Protein 6M8V (pdb70)

Radius of gyration: 15.4 Å; Cα contacts (8 Å, |Δi|>4): 339; chains: 1; bounding box: 37×36×36 Å

Nearest PDB structures (foldseek):
  6m8v-assembly1_A  TM=1.005E+00  e=2.599E-38  Methanocaldococcus jannaschii DSM 2661
  6qlg-assembly1_A  TM=9.852E-01  e=4.410E-21  Aspergillus niger
  6m8t-assembly1_A  TM=9.692E-01  e=2.746E-21  Archaeoglobus fulgidus DSM 4304
  1sbz-assembly1_D  TM=9.831E-01  e=1.623E-20  Escherichia coli O157:H7
  1sbz-assembly1_A  TM=9.853E-01  e=3.504E-20  Escherichia coli O157:H7

Solvent-accessible surface area: 9200 Å² total; per-residue (Å²): 110,48,0,0,0,0,1,3,23,11,49,13,2,52,22,0,60,32,1,0,68,21,0,93,141,124,15,79,2,2,0,0,1,13,102,61,0,31,147,40,1,94,137,75,35,118,51,54,33,116,83,2,87,132,40,16,78,62,37,39,59,19,111,52,86,200,7,66,3,14,41,12,98,58,156,12,73,2,0,0,0,2,0,0,12,32,146,5,0,41,12,7,5,102,36,157,37,61,22,0,1,2,68,0,0,45,0,0,33,114,67,205,31,78,2,0,0,2,0,80,63,162,117,60,73,89,120,26,97,98,10,14,108,85,1,55,111,94,55,7,49,40,34,28,18,128,39,28,127,103,14,153,30,169,82,104,75,47,41,8,30,12,8,2,0,90,2,0,39,54,5,62,19,133,23,112,48,19,147,97,194,68,146

Structure (mmCIF, N/CA/C/O backbone):
data_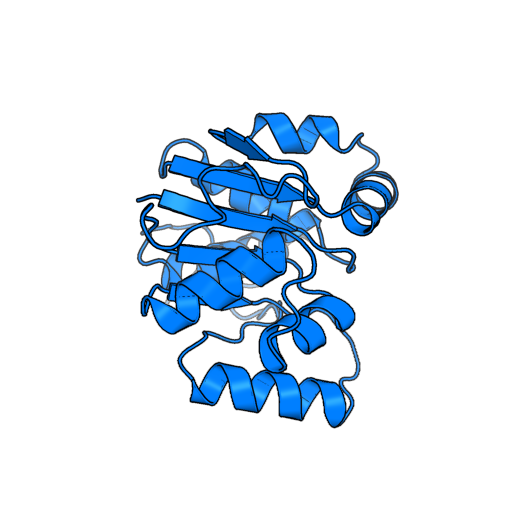6M8V
#
_entry.id   6M8V
#
_cell.length_a   133.440
_cell.length_b   133.440
_cell.length_c   133.440
_cell.angle_alph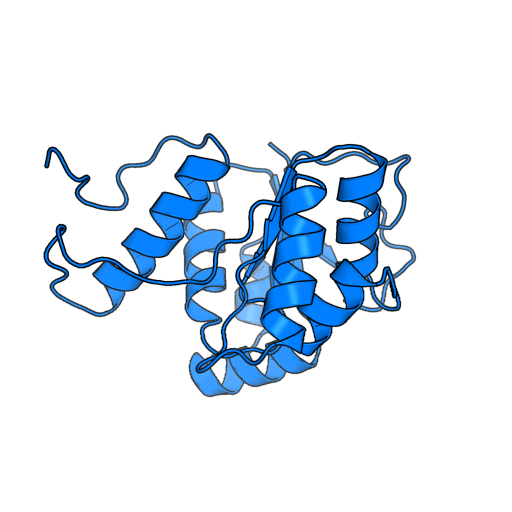a   90.00
_cell.angle_beta   90.00
_cell.angle_gamma   90.00
#
_symmetry.space_group_name_H-M   'F 2 3'
#
loop_
_entity.id
_entity.type
_entity.pdbx_description
1 polymer 'Flavin prenyltransferase UbiX'
2 non-polymer 'FLAVIN MONONUCLEOTIDE'
3 non-polymer 'PHOSPHATE ION'
4 non-polymer GLYCEROL
5 water water
#
loop_
_atom_site.group_PDB
_atom_site.id
_atom_site.type_symbol
_atom_site.label_atom_id
_atom_site.label_alt_id
_atom_site.label_comp_id
_atom_site.label_asym_id
_atom_site.label_entity_id
_atom_site.label_seq_id
_atom_site.pdbx_PDB_ins_code
_atom_site.Cartn_x
_atom_site.Cartn_y
_atom_site.Cartn_z
_atom_site.occupancy
_atom_site.B_iso_or_equiv
_atom_site.auth_seq_id
_atom_site.auth_comp_id
_atom_site.auth_asym_id
_atom_site.auth_atom_id
_atom_site.pdbx_PDB_model_num
ATOM 1 N N . MET A 1 1 ? 25.633 29.847 145.563 1.00 44.96 1 MET A N 1
ATOM 2 C CA . MET A 1 1 ? 24.666 29.017 144.846 1.00 46.38 1 MET A CA 1
ATOM 3 C C . MET A 1 1 ? 24.860 29.153 143.339 1.00 41.20 1 MET A C 1
ATOM 4 O O . MET A 1 1 ? 24.809 30.257 142.795 1.00 43.38 1 MET A O 1
ATOM 9 N N . LYS A 1 2 ? 25.097 28.030 142.669 1.00 36.25 2 LYS A N 1
ATOM 10 C CA . LYS A 1 2 ? 25.328 28.008 141.229 1.00 37.84 2 LYS A CA 1
ATOM 11 C C . LYS A 1 2 ? 24.054 27.551 140.522 1.00 36.33 2 LYS A C 1
ATOM 12 O O . LYS A 1 2 ? 23.623 26.404 140.686 1.00 33.33 2 LYS A O 1
ATOM 18 N N . ILE A 1 3 ? 23.462 28.446 139.735 1.00 31.84 3 ILE A N 1
ATOM 19 C CA . ILE A 1 3 ? 22.182 28.213 139.083 1.00 30.71 3 ILE A CA 1
ATOM 20 C C . ILE A 1 3 ? 22.379 28.302 137.577 1.00 30.19 3 ILE A C 1
ATOM 21 O O . ILE A 1 3 ? 22.941 29.283 137.078 1.00 30.76 3 ILE A O 1
ATOM 26 N N . ILE A 1 4 ? 21.917 27.283 136.859 1.00 29.22 4 ILE A N 1
ATOM 27 C CA . ILE A 1 4 ? 21.936 27.282 135.401 1.00 28.70 4 ILE A CA 1
ATOM 28 C C . ILE A 1 4 ? 20.584 27.789 134.913 1.00 28.11 4 ILE A C 1
ATOM 29 O O . ILE A 1 4 ? 19.546 27.175 135.184 1.00 29.98 4 ILE A O 1
ATOM 34 N N . VAL A 1 5 ? 20.588 28.913 134.205 1.00 28.38 5 VAL A N 1
ATOM 35 C CA . VAL A 1 5 ? 19.377 29.473 133.618 1.00 31.24 5 VAL A CA 1
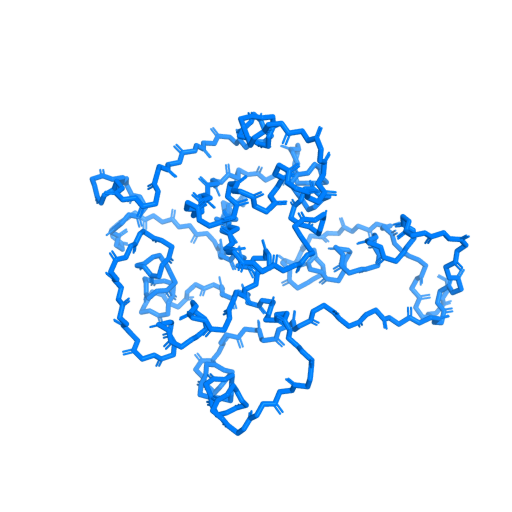ATOM 36 C C . VAL A 1 5 ? 19.380 29.140 132.133 1.00 34.13 5 VAL A C 1
ATOM 37 O O . VAL A 1 5 ? 20.323 29.489 131.413 1.00 27.89 5 VAL A O 1
ATOM 41 N N . CYS A 1 6 ? 18.331 28.455 131.676 1.00 29.35 6 CYS A N 1
ATOM 42 C CA . CYS A 1 6 ? 18.213 28.009 130.293 1.00 26.06 6 CYS A CA 1
ATOM 43 C C . CYS A 1 6 ? 16.977 28.647 129.678 1.00 25.79 6 CYS A C 1
ATOM 44 O O . CYS A 1 6 ? 15.860 28.422 130.156 1.00 25.50 6 CYS A O 1
ATOM 47 N N . ILE A 1 7 ? 17.174 29.421 128.614 1.00 26.14 7 ILE A N 1
ATOM 48 C CA . ILE A 1 7 ? 16.090 30.095 127.906 1.00 33.42 7 ILE A CA 1
ATOM 49 C C . ILE A 1 7 ? 15.835 29.348 126.606 1.00 25.54 7 ILE A C 1
ATOM 50 O O . ILE A 1 7 ? 16.732 29.234 125.764 1.00 27.09 7 ILE A O 1
ATOM 55 N N . THR A 1 8 ? 14.614 28.858 126.426 1.00 24.91 8 THR A N 1
ATOM 56 C CA . THR A 1 8 ? 14.239 28.167 125.199 1.00 30.49 8 THR A CA 1
ATOM 57 C C . THR A 1 8 ? 13.177 28.966 124.456 1.00 24.64 8 THR A C 1
ATOM 58 O O . THR A 1 8 ? 12.589 29.914 124.983 1.00 24.94 8 THR A O 1
ATOM 62 N N . GLY A 1 9 ? 12.942 28.567 123.210 1.00 24.52 9 GLY A N 1
ATOM 63 C CA . GLY A 1 9 ? 12.086 29.324 122.318 1.00 26.22 9 GLY A CA 1
ATOM 64 C C . GLY A 1 9 ? 10.602 29.217 122.598 1.00 25.71 9 GLY A C 1
ATOM 65 O O . GLY A 1 9 ? 9.870 28.562 121.859 1.00 28.38 9 GLY A O 1
ATOM 66 N N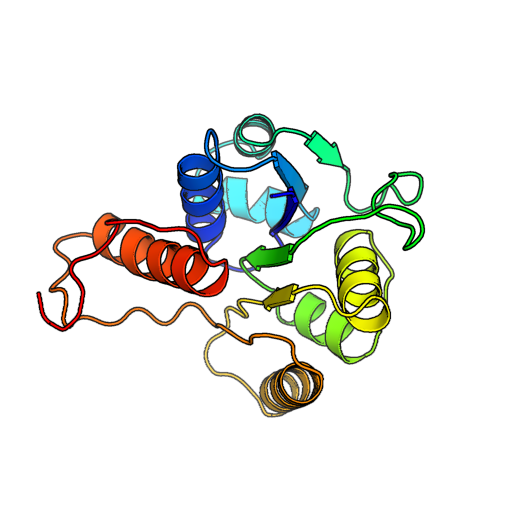 . ALA A 1 10 ? 10.137 29.863 123.658 1.00 25.39 10 ALA A N 1
ATOM 67 C CA . ALA A 1 10 ? 8.712 29.964 123.914 1.00 24.69 10 ALA A CA 1
ATOM 68 C C . ALA A 1 10 ? 8.417 31.382 124.368 1.00 25.09 10 ALA A C 1
ATOM 69 O O . ALA A 1 10 ? 9.306 32.104 124.823 1.00 28.33 10 ALA A O 1
ATOM 71 N N . SER A 1 11 ? 7.160 31.787 124.216 1.00 25.24 11 SER A N 1
ATOM 72 C CA . SER A 1 11 ? 6.771 33.134 124.604 1.00 26.00 11 SER A CA 1
ATOM 73 C C . SER A 1 11 ? 6.973 33.335 126.101 1.00 31.61 11 SER A C 1
ATOM 74 O O . SER A 1 11 ? 6.864 32.400 126.899 1.00 28.29 11 SER A O 1
ATOM 77 N N . GLY A 1 12 ? 7.277 34.567 126.481 1.00 32.64 12 GLY A N 1
ATOM 78 C CA . GLY A 1 12 ? 7.489 34.902 127.867 1.00 27.66 12 GLY A CA 1
ATOM 79 C C . GLY A 1 12 ? 8.929 34.928 128.315 1.00 27.32 12 GLY A C 1
ATOM 80 O O . GLY A 1 12 ? 9.196 34.668 129.493 1.00 27.29 12 GLY A O 1
ATOM 81 N N . VAL A 1 13 ? 9.869 35.231 127.418 1.00 27.60 13 VAL A N 1
ATOM 82 C CA . VAL A 1 13 ? 11.265 35.364 127.813 1.00 35.50 13 VAL A CA 1
ATOM 83 C C . VAL A 1 13 ? 11.490 36.514 128.783 1.00 34.79 13 VAL A C 1
ATOM 84 O O . VAL A 1 13 ? 12.563 36.595 129.392 1.00 29.19 13 VAL A O 1
ATOM 88 N N . ILE A 1 14 ? 10.505 37.403 128.947 1.00 33.65 14 ILE A N 1
ATOM 89 C CA . ILE A 1 14 ? 10.612 38.459 129.952 1.00 36.65 14 ILE A CA 1
ATOM 90 C C . ILE A 1 14 ? 10.785 37.867 131.344 1.00 37.24 14 ILE A C 1
ATOM 91 O O . ILE A 1 14 ? 11.452 38.460 132.200 1.00 32.37 14 ILE A O 1
ATOM 96 N N . TYR A 1 15 ? 10.199 36.691 131.596 1.00 40.58 15 TYR A N 1
ATOM 97 C CA . TYR A 1 15 ? 10.417 36.024 132.873 1.00 28.98 15 TYR A CA 1
ATOM 98 C C . TYR A 1 15 ? 11.890 35.704 133.075 1.00 29.06 15 TYR A C 1
ATOM 99 O O . TYR A 1 15 ? 12.427 35.885 134.173 1.00 36.16 15 TYR A O 1
ATOM 108 N N . ALA A 1 16 ? 12.560 35.221 132.027 1.00 28.63 16 ALA A N 1
ATOM 109 C CA . ALA A 1 16 ? 13.977 34.892 132.147 1.00 29.97 16 ALA A CA 1
ATOM 110 C C . ALA A 1 16 ? 14.818 36.144 132.365 1.00 33.73 16 ALA A C 1
ATOM 111 O O . ALA A 1 16 ? 15.780 36.126 133.143 1.00 34.01 16 ALA A O 1
ATOM 113 N N . LYS A 1 17 ? 14.472 37.238 131.685 1.00 33.17 17 LYS A N 1
ATOM 114 C CA . LYS A 1 17 ? 15.210 38.484 131.863 1.00 37.14 17 LYS A CA 1
ATOM 115 C C . LYS A 1 17 ? 15.098 38.978 133.301 1.00 35.46 17 LYS A C 1
ATOM 116 O O . LYS A 1 17 ? 16.106 39.307 133.936 1.00 33.13 17 LYS A O 1
ATOM 122 N N . ARG A 1 18 ? 13.875 39.009 133.839 1.00 33.90 18 ARG A N 1
ATOM 123 C CA . ARG A 1 18 ? 13.678 39.471 135.209 1.00 32.90 18 ARG A CA 1
ATOM 124 C C . ARG A 1 18 ? 14.367 38.556 136.217 1.00 36.86 18 ARG A C 1
ATOM 125 O O . ARG A 1 18 ? 14.967 39.035 137.186 1.00 41.11 18 ARG A O 1
ATOM 133 N N . LEU A 1 19 ? 14.283 37.237 136.015 1.00 34.19 19 LEU A N 1
ATOM 134 C CA . LEU A 1 19 ? 14.962 36.315 136.923 1.00 33.32 19 LEU A CA 1
ATOM 135 C C . LEU A 1 19 ? 16.470 36.545 136.920 1.00 35.47 19 LEU A C 1
ATOM 136 O O . LEU A 1 19 ? 17.116 36.493 137.974 1.00 34.85 19 LEU A O 1
ATOM 141 N N . LEU A 1 20 ? 17.047 36.801 135.744 1.00 32.07 20 LEU A N 1
ATOM 142 C CA . LEU A 1 20 ? 18.492 36.988 135.650 1.00 32.75 20 LEU A CA 1
ATOM 143 C C . LEU A 1 20 ? 18.949 38.234 136.397 1.00 43.69 20 LEU A C 1
ATOM 144 O O . LEU A 1 20 ? 20.040 38.246 136.979 1.00 34.86 20 LEU A O 1
ATOM 149 N N . GLU A 1 21 ? 18.141 39.298 136.388 1.00 34.64 21 GLU A N 1
ATOM 150 C CA . GLU A 1 21 ? 18.590 40.515 137.055 1.00 39.51 21 GLU A CA 1
ATOM 151 C C . GLU A 1 21 ? 18.373 40.464 138.563 1.00 38.67 21 GLU A C 1
ATOM 152 O O . GLU A 1 21 ? 19.204 40.986 139.314 1.00 39.16 21 GLU A O 1
ATOM 158 N N . VAL A 1 22 ? 17.300 39.825 139.040 1.00 40.54 22 VAL A N 1
ATOM 159 C CA . VAL A 1 22 ? 17.167 39.647 140.483 1.00 42.36 22 VAL A CA 1
ATOM 160 C C . VAL A 1 22 ? 18.165 38.637 141.039 1.00 46.76 22 VAL A C 1
ATOM 161 O O . VAL A 1 22 ? 18.380 38.603 142.253 1.00 54.12 22 VAL A O 1
ATOM 165 N N . LEU A 1 23 ? 18.787 37.821 140.187 1.00 45.12 23 LEU A N 1
ATOM 166 C CA . LEU A 1 23 ? 19.805 36.865 140.607 1.00 43.65 23 LEU A CA 1
ATOM 167 C C . LEU A 1 23 ? 21.220 37.409 140.492 1.00 45.21 23 LEU A C 1
ATOM 168 O O . LEU A 1 23 ? 22.157 36.736 140.952 1.00 47.40 23 LEU A O 1
ATOM 173 N N . LYS A 1 24 ? 21.375 38.608 139.907 1.00 53.47 24 LYS A N 1
ATOM 174 C CA . LYS A 1 24 ? 22.685 39.107 139.485 1.00 58.88 24 LYS A CA 1
ATOM 175 C C . LYS A 1 24 ? 23.706 39.047 140.613 1.00 61.07 24 LYS A C 1
ATOM 176 O O . LYS A 1 24 ? 24.806 38.515 140.445 1.00 70.30 24 LYS A O 1
ATOM 182 N N . ASP A 1 25 ? 23.374 39.616 141.763 1.00 50.37 25 ASP A N 1
ATOM 183 C CA . ASP A 1 25 ? 24.334 39.736 142.850 1.00 61.63 25 ASP A CA 1
ATOM 184 C C . ASP A 1 25 ? 24.013 38.790 143.998 1.00 62.52 25 ASP A C 1
ATOM 185 O O . ASP A 1 25 ? 24.493 38.995 145.117 1.00 69.41 25 ASP A O 1
ATOM 190 N N . ARG A 1 26 ? 23.222 37.746 143.742 1.00 56.33 26 ARG A N 1
ATOM 191 C CA . ARG A 1 26 ? 22.854 36.796 144.782 1.00 54.86 26 ARG A CA 1
ATOM 192 C C . ARG A 1 26 ? 23.215 35.353 144.462 1.00 55.07 26 ARG A C 1
ATOM 193 O O . ARG A 1 26 ? 23.013 34.481 145.316 1.00 59.15 26 ARG A O 1
ATOM 201 N N . ALA A 1 27 ? 23.740 35.069 143.272 1.00 47.46 27 ALA A N 1
ATOM 202 C CA . ALA A 1 27 ? 24.084 33.701 142.914 1.00 44.93 27 ALA A CA 1
ATOM 203 C C . ALA A 1 27 ? 25.011 33.713 141.710 1.00 44.67 27 ALA A C 1
ATOM 204 O O . ALA A 1 27 ? 24.989 34.647 140.903 1.00 45.20 27 ALA A O 1
ATOM 206 N N . GLU A 1 28 ? 25.828 32.665 141.604 1.00 43.63 28 GLU A N 1
ATOM 207 C CA . GLU A 1 28 ? 26.631 32.432 140.409 1.00 45.95 28 GLU A CA 1
ATOM 208 C C . GLU A 1 28 ? 25.716 31.851 139.340 1.00 41.55 28 GLU A C 1
ATOM 209 O O . GLU A 1 28 ? 25.203 30.737 139.487 1.00 40.68 28 GLU A O 1
ATOM 215 N N . VAL A 1 29 ? 25.506 32.601 138.266 1.00 36.16 29 VAL A N 1
ATOM 216 C CA . VAL A 1 29 ? 24.511 32.266 137.259 1.00 36.47 29 VAL A CA 1
ATOM 217 C C . VAL A 1 29 ? 25.230 31.892 135.972 1.00 39.01 29 VAL A C 1
ATOM 218 O O . VAL A 1 29 ? 26.014 32.685 135.435 1.00 41.28 29 VAL A O 1
ATOM 222 N N . ASN A 1 30 ? 24.969 30.683 135.484 1.00 34.22 30 ASN A N 1
ATOM 223 C CA . ASN A 1 30 ? 25.383 30.266 134.152 1.00 36.49 30 ASN A CA 1
ATOM 224 C C . ASN A 1 30 ? 24.171 30.292 133.230 1.00 36.19 30 ASN A C 1
ATOM 225 O O . ASN A 1 30 ? 23.085 29.841 133.604 1.00 37.69 30 ASN A O 1
ATOM 230 N N . LEU A 1 31 ? 24.359 30.837 132.032 1.00 32.12 31 LEU A N 1
ATOM 231 C CA . LEU A 1 31 ? 23.263 31.109 131.116 1.00 31.03 31 LEU A CA 1
ATOM 232 C C . LEU A 1 31 ? 23.469 30.366 129.807 1.00 30.64 31 LEU A C 1
ATOM 233 O O . LEU A 1 31 ? 24.576 30.345 129.260 1.00 30.79 31 LEU A O 1
ATOM 238 N N . ILE A 1 32 ? 22.397 29.747 129.318 1.00 28.84 32 ILE A N 1
ATOM 239 C CA . ILE A 1 32 ? 22.353 29.152 127.988 1.00 28.43 32 ILE A CA 1
ATOM 240 C C . ILE A 1 32 ? 21.084 29.643 127.306 1.00 30.10 32 ILE A C 1
ATOM 241 O O . ILE A 1 32 ? 20.010 29.645 127.916 1.00 31.08 32 ILE A O 1
ATOM 246 N N . ILE A 1 33 ? 21.208 30.060 126.048 1.00 33.33 33 ILE A N 1
ATOM 247 C CA . ILE A 1 33 ? 20.087 30.576 125.267 1.00 33.04 33 ILE A CA 1
ATOM 248 C C . ILE A 1 33 ? 20.042 29.807 123.954 1.00 30.17 33 ILE A C 1
ATOM 249 O O . ILE A 1 33 ? 21.023 29.806 123.199 1.00 32.60 33 ILE A O 1
ATOM 254 N N . SER A 1 34 ? 18.918 29.145 123.686 1.00 26.86 34 SER A N 1
ATOM 255 C CA . SER A 1 34 ? 18.788 28.407 122.439 1.00 26.62 34 SER A CA 1
ATOM 256 C C . SER A 1 34 ? 18.624 29.370 121.266 1.00 27.26 34 SER A C 1
ATOM 257 O O . SER A 1 34 ? 18.238 30.532 121.430 1.00 38.84 34 SER A O 1
ATOM 260 N N . ASN A 1 35 ? 18.911 28.862 120.064 1.00 39.59 35 ASN A N 1
ATOM 261 C CA . ASN A 1 35 ? 18.801 29.690 118.865 1.00 44.72 35 ASN A CA 1
ATOM 262 C C . ASN A 1 35 ? 17.391 30.240 118.699 1.00 38.57 35 ASN A C 1
ATOM 263 O O . ASN A 1 35 ? 17.214 31.408 118.338 1.00 38.45 35 ASN A O 1
ATOM 268 N N . SER A 1 36 ? 16.374 29.414 118.959 1.00 38.00 36 SER A N 1
ATOM 269 C CA . SER A 1 36 ? 14.994 29.883 118.868 1.00 37.19 36 SER A CA 1
ATOM 270 C C . SER A 1 36 ? 14.720 30.993 119.875 1.00 35.36 36 SER A C 1
ATOM 271 O O . SER A 1 36 ? 14.038 31.975 119.557 1.00 35.38 36 SER A O 1
ATOM 274 N N . ALA A 1 37 ? 15.238 30.851 121.100 1.00 35.54 37 ALA A N 1
ATOM 275 C CA . ALA A 1 37 ? 15.030 31.879 122.115 1.00 34.64 37 ALA A CA 1
ATOM 276 C C . ALA A 1 37 ? 15.710 33.189 121.734 1.00 39.61 37 ALA A C 1
ATOM 277 O O . ALA A 1 37 ? 15.206 34.267 122.072 1.00 33.59 37 ALA A O 1
ATOM 279 N N . LYS A 1 38 ? 16.848 33.122 121.037 1.00 35.06 38 LYS A N 1
ATOM 280 C CA . LYS A 1 38 ? 17.497 34.345 120.576 1.00 38.41 38 LYS A CA 1
ATOM 281 C C . LYS A 1 38 ? 16.562 35.157 119.691 1.00 37.92 38 LYS A C 1
ATOM 282 O O . LYS A 1 38 ? 16.460 36.379 119.840 1.00 37.01 38 LYS A O 1
ATOM 288 N N . LYS A 1 39 ? 15.846 34.488 118.783 1.00 39.82 39 LYS A N 1
ATOM 289 C CA . LYS A 1 39 ? 14.876 35.189 117.947 1.00 38.68 39 LYS A CA 1
ATOM 290 C C . LYS A 1 39 ? 13.692 35.701 118.758 1.00 37.40 39 LYS A C 1
ATOM 291 O O . LYS A 1 39 ? 13.150 36.766 118.450 1.00 43.37 39 LYS A O 1
ATOM 297 N N . ILE A 1 40 ? 13.280 34.973 119.798 1.00 35.60 40 ILE A N 1
ATOM 298 C CA . ILE A 1 40 ? 12.117 35.400 120.569 1.00 36.16 40 ILE A CA 1
ATOM 299 C C . ILE A 1 40 ? 12.468 36.587 121.463 1.00 38.51 40 ILE A C 1
ATOM 300 O O . ILE A 1 40 ? 11.661 37.508 121.634 1.00 35.87 40 ILE A O 1
ATOM 305 N N . ILE A 1 41 ? 13.670 36.583 122.046 1.00 34.41 41 ILE A N 1
ATOM 306 C CA . ILE A 1 41 ? 14.150 37.747 122.791 1.00 35.04 41 ILE A CA 1
ATOM 307 C C . ILE A 1 41 ? 14.109 38.989 121.908 1.00 43.35 41 ILE A C 1
ATOM 308 O O . ILE A 1 41 ? 13.665 40.065 122.328 1.00 37.98 41 ILE A O 1
ATOM 313 N N . LYS A 1 42 ? 14.574 38.852 120.664 1.00 37.80 42 LYS A N 1
ATOM 314 C CA . LYS A 1 42 ? 14.568 39.980 119.736 1.00 42.83 42 LYS A CA 1
ATOM 315 C C . LYS A 1 42 ? 13.145 40.429 119.421 1.00 47.59 42 LYS A C 1
ATOM 316 O O . LYS A 1 42 ? 12.860 41.631 119.387 1.00 47.45 42 LYS A O 1
ATOM 322 N N . GLU A 1 43 ? 12.235 39.478 119.203 1.00 50.18 43 GLU A N 1
ATOM 323 C CA . GLU A 1 43 ? 10.886 39.836 118.782 1.00 49.35 43 GLU A CA 1
ATOM 324 C C . GLU A 1 43 ? 10.049 40.370 119.938 1.00 44.58 43 GLU A C 1
ATOM 325 O O . GLU A 1 43 ? 9.296 41.333 119.764 1.00 45.16 43 GLU A O 1
ATOM 331 N N . GLU A 1 44 ? 10.165 39.767 121.117 1.00 40.02 44 GLU A N 1
ATOM 332 C CA . GLU A 1 44 ? 9.305 40.120 122.239 1.00 40.17 44 GLU A CA 1
ATOM 333 C C . GLU A 1 44 ? 9.890 41.211 123.124 1.00 40.78 44 GLU A C 1
ATOM 334 O O . GLU A 1 44 ? 9.131 41.963 123.746 1.00 42.43 44 GLU A O 1
ATOM 340 N N . LEU A 1 45 ? 11.212 41.302 123.219 1.00 55.92 45 LEU A N 1
ATOM 341 C CA . LEU A 1 45 ? 11.854 42.293 124.068 1.00 56.27 45 LEU A CA 1
ATOM 342 C C . LEU A 1 45 ? 12.504 43.419 123.273 1.00 57.43 45 LEU A C 1
ATOM 343 O O . LEU A 1 45 ? 13.037 44.357 123.876 1.00 57.97 45 LEU A O 1
ATOM 348 N N . ASP A 1 46 ? 12.474 43.342 121.938 1.00 57.97 46 ASP A N 1
ATOM 349 C CA . ASP A 1 46 ? 12.990 44.388 121.048 1.00 64.61 46 ASP A CA 1
ATOM 350 C C . ASP A 1 46 ? 14.418 44.789 121.406 1.00 66.32 46 ASP A C 1
ATOM 351 O O . ASP A 1 46 ? 14.851 45.916 121.152 1.00 64.50 46 ASP A O 1
ATOM 356 N N . ILE A 1 47 ? 15.157 43.858 122.000 1.00 57.98 47 ILE A N 1
ATOM 357 C CA . ILE A 1 47 ? 16.574 44.022 122.278 1.00 58.00 47 ILE A CA 1
ATOM 358 C C . ILE A 1 47 ? 17.298 42.818 121.701 1.00 58.28 47 ILE A C 1
ATOM 359 O O . ILE A 1 47 ? 16.729 41.729 121.576 1.00 56.36 47 ILE A O 1
ATOM 364 N N . ASP A 1 48 ? 18.559 43.018 121.339 1.00 57.80 48 ASP A N 1
ATOM 365 C CA . ASP A 1 48 ? 19.350 41.908 120.836 1.00 57.33 48 ASP A CA 1
ATOM 366 C C . ASP A 1 48 ? 19.654 40.927 121.964 1.00 56.84 48 ASP A C 1
ATOM 367 O O . ASP A 1 48 ? 19.750 41.305 123.136 1.00 56.30 48 ASP A O 1
ATOM 372 N N . TRP A 1 49 ? 19.794 39.648 121.601 1.00 55.39 49 TRP A N 1
ATOM 373 C CA . TRP A 1 49 ? 19.956 38.611 122.615 1.00 56.36 49 TRP A CA 1
ATOM 374 C C . TRP A 1 49 ? 21.233 38.796 123.426 1.00 54.67 49 TRP A C 1
ATOM 375 O O . TRP A 1 49 ? 21.274 38.427 124.605 1.00 54.12 49 TRP A O 1
ATOM 386 N N . LYS A 1 50 ? 22.277 39.371 122.825 1.00 55.79 50 LYS A N 1
ATOM 387 C CA . LYS A 1 50 ? 23.522 39.590 123.553 1.00 58.28 50 LYS A CA 1
ATOM 388 C C . LYS A 1 50 ? 23.337 40.527 124.741 1.00 56.70 50 LYS A C 1
ATOM 389 O O . LYS A 1 50 ? 24.171 40.525 125.652 1.00 57.11 50 LYS A O 1
ATOM 395 N N . GLU A 1 51 ? 22.259 41.320 124.755 1.00 56.66 51 GLU A N 1
ATOM 396 C CA . GLU A 1 51 ? 21.940 42.135 125.924 1.00 60.01 51 GLU A CA 1
ATOM 397 C C . GLU A 1 51 ? 21.568 41.274 127.123 1.00 61.15 51 GLU A C 1
ATOM 398 O O . GLU A 1 51 ? 21.802 41.671 128.268 1.00 60.36 51 GLU A O 1
ATOM 404 N N . ILE A 1 52 ? 20.965 40.108 126.883 1.00 54.80 52 ILE A N 1
ATOM 405 C CA . ILE A 1 52 ? 20.652 39.185 127.968 1.00 53.95 52 ILE A CA 1
ATOM 406 C C . ILE A 1 52 ? 21.912 38.465 128.423 1.00 54.12 52 ILE A C 1
ATOM 407 O O . ILE A 1 52 ? 22.076 38.166 129.612 1.00 54.12 52 ILE A O 1
ATOM 412 N N . LYS A 1 53 ? 22.827 38.200 127.488 1.00 54.49 53 LYS A N 1
ATOM 413 C CA . LYS A 1 53 ? 24.048 37.457 127.783 1.00 55.50 53 LYS A CA 1
ATOM 414 C C . LYS A 1 53 ? 24.866 38.100 128.893 1.00 56.11 53 LYS A C 1
ATOM 415 O O . LYS A 1 53 ? 25.523 37.391 129.665 1.00 56.21 53 LYS A O 1
ATOM 421 N N . LYS A 1 54 ? 24.833 39.429 129.002 1.00 56.85 54 LYS A N 1
ATOM 422 C CA . LYS A 1 54 ? 25.708 40.103 129.951 1.00 65.87 54 LYS A CA 1
ATOM 423 C C . LYS A 1 54 ? 25.209 40.038 131.389 1.00 63.76 54 LYS A C 1
ATOM 424 O O . LYS A 1 54 ? 25.951 40.432 132.291 1.00 60.91 54 LYS A O 1
ATOM 430 N N . LEU A 1 55 ? 23.989 39.558 131.638 1.00 63.98 55 LEU A N 1
ATOM 431 C CA . LEU A 1 55 ? 23.488 39.505 133.009 1.00 59.86 55 LEU A CA 1
ATOM 432 C C . LEU A 1 55 ? 23.923 38.259 133.764 1.00 57.28 55 LEU A C 1
ATOM 433 O O . LEU A 1 55 ? 23.522 38.088 134.920 1.00 68.80 55 LEU A O 1
ATOM 438 N N . ALA A 1 56 ? 24.728 37.397 133.157 1.00 46.01 56 ALA A N 1
ATOM 439 C CA . ALA A 1 56 ? 25.122 36.137 133.765 1.00 48.56 56 ALA A CA 1
ATOM 440 C C . ALA A 1 56 ? 26.610 36.135 134.081 1.00 46.56 56 ALA A C 1
ATOM 441 O O . ALA A 1 56 ? 27.404 36.809 133.420 1.00 45.80 56 ALA A O 1
ATOM 443 N N . THR A 1 57 ? 26.980 35.357 135.101 1.00 50.92 57 THR A N 1
ATOM 444 C CA . THR A 1 57 ? 28.390 35.175 135.426 1.00 52.06 57 THR A CA 1
ATOM 445 C C . THR A 1 57 ? 29.121 34.355 134.370 1.00 51.63 57 THR A C 1
ATOM 446 O O . THR A 1 57 ? 30.347 34.447 134.270 1.00 51.53 57 THR A O 1
ATOM 450 N N . ASP A 1 58 ? 28.401 33.552 133.588 1.00 52.22 58 ASP A N 1
ATOM 451 C CA . ASP A 1 58 ? 28.989 32.794 132.494 1.00 48.68 58 ASP A CA 1
ATOM 452 C C . ASP A 1 58 ? 27.915 32.515 131.456 1.00 48.64 58 ASP A C 1
ATOM 453 O O . ASP A 1 58 ? 26.728 32.422 131.782 1.00 48.47 58 ASP A O 1
ATOM 458 N N . TYR A 1 59 ? 28.343 32.379 130.205 1.00 42.35 59 TYR A N 1
ATOM 459 C CA . TYR A 1 59 ? 27.454 32.042 129.105 1.00 41.86 59 TYR A CA 1
ATOM 460 C C . TYR A 1 59 ? 28.069 30.915 128.292 1.00 42.74 59 TYR A C 1
ATOM 461 O O . TYR A 1 59 ? 29.288 30.863 128.117 1.00 41.95 59 TYR A O 1
ATOM 470 N N . TYR A 1 60 ? 27.223 30.007 127.804 1.00 40.89 60 TYR A N 1
ATOM 471 C CA . TYR A 1 60 ? 27.664 28.949 126.908 1.00 40.74 60 TYR A CA 1
ATOM 472 C C . TYR A 1 60 ? 26.658 28.796 125.777 1.00 46.50 60 TYR A C 1
ATOM 473 O O . TYR A 1 60 ? 25.448 28.924 125.987 1.00 43.60 60 TYR A O 1
ATOM 482 N N . GLU A 1 61 ? 27.167 28.532 124.577 1.00 42.84 61 GLU A N 1
ATOM 483 C CA . GLU A 1 61 ? 26.295 28.290 123.440 1.00 41.05 61 GLU A CA 1
ATOM 484 C C . GLU A 1 61 ? 25.576 26.956 123.611 1.00 40.40 61 GLU A C 1
ATOM 485 O O . GLU A 1 61 ? 26.109 26.010 124.197 1.00 40.15 61 GLU A O 1
ATOM 491 N N . ASN A 1 62 ? 24.347 26.887 123.096 1.00 40.32 62 ASN A N 1
ATOM 492 C CA . ASN A 1 62 ? 23.550 25.676 123.251 1.00 39.86 62 ASN A CA 1
ATOM 493 C C . ASN A 1 62 ? 24.148 24.483 122.519 1.00 40.09 62 ASN A C 1
ATOM 494 O O . ASN A 1 62 ? 23.728 23.351 122.774 1.00 39.83 62 ASN A O 1
ATOM 499 N N . ASP A 1 63 ? 25.120 24.698 121.633 1.00 40.76 63 ASP A N 1
ATOM 500 C CA . ASP A 1 63 ? 25.767 23.600 120.929 1.00 41.26 63 ASP A CA 1
ATOM 501 C C . ASP A 1 63 ? 27.192 23.354 121.412 1.00 41.53 63 ASP A C 1
ATOM 502 O O . ASP A 1 63 ? 27.916 22.561 120.802 1.00 48.79 63 ASP A O 1
ATOM 507 N N . ASP A 1 64 ? 27.607 24.001 122.500 1.00 41.17 64 ASP A N 1
ATOM 508 C CA . ASP A 1 64 ? 28.977 23.882 123.000 1.00 41.59 64 ASP A CA 1
ATOM 509 C C . ASP A 1 64 ? 29.038 22.744 124.015 1.00 41.27 64 ASP A C 1
ATOM 510 O O . ASP A 1 64 ? 28.996 22.941 125.231 1.00 40.86 64 ASP A O 1
ATOM 515 N N . PHE A 1 65 ? 29.157 21.521 123.499 1.00 43.79 65 PHE A N 1
ATOM 516 C CA . PHE A 1 65 ? 29.192 20.375 124.397 1.00 52.31 65 PHE A CA 1
ATOM 517 C C . PHE A 1 65 ? 30.514 20.267 125.140 1.00 53.12 65 PHE A C 1
ATOM 518 O O . PHE A 1 65 ? 30.594 19.543 126.137 1.00 58.08 65 PHE A O 1
ATOM 526 N N . PHE A 1 66 ? 31.539 20.988 124.701 1.00 44.12 66 PHE A N 1
ATOM 527 C CA . PHE A 1 66 ? 32.783 21.058 125.451 1.00 47.67 66 PHE A CA 1
ATOM 528 C C . PHE A 1 66 ? 32.698 22.007 126.639 1.00 50.17 66 PHE A C 1
ATOM 529 O O . PHE A 1 66 ? 33.699 22.185 127.342 1.00 48.65 66 PHE A O 1
ATOM 537 N N . SER A 1 67 ? 31.535 22.608 126.879 1.00 48.31 67 SER A N 1
ATOM 538 C CA . SER A 1 67 ? 31.333 23.402 128.077 1.00 41.69 67 SER A CA 1
ATOM 539 C C . SER A 1 67 ? 31.514 22.526 129.317 1.00 41.89 67 SER A C 1
ATOM 540 O O . SER A 1 67 ? 31.206 21.331 129.291 1.00 41.93 67 SER A O 1
ATOM 543 N N . PRO A 1 68 ? 32.045 23.082 130.408 1.00 42.24 68 PRO A N 1
ATOM 544 C CA . PRO A 1 68 ? 32.156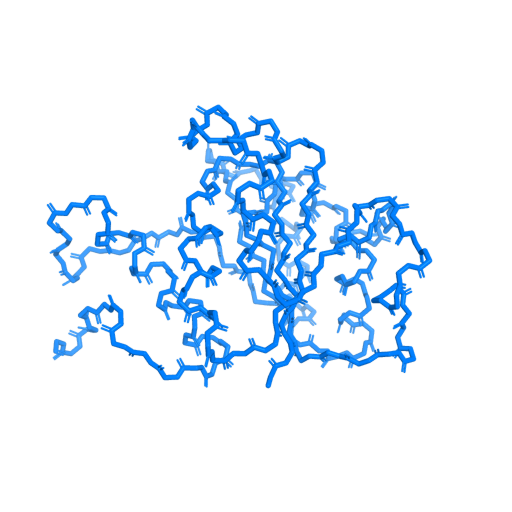 22.287 131.642 1.00 42.64 68 PRO A CA 1
ATOM 545 C C . PRO A 1 68 ? 30.816 21.812 132.178 1.00 46.61 68 PRO A C 1
ATOM 546 O O . PRO A 1 68 ? 30.762 20.778 132.858 1.00 42.47 68 PRO A O 1
ATOM 550 N N . LEU A 1 69 ? 29.729 22.528 131.883 1.00 41.25 69 LEU A N 1
ATOM 551 C CA . LEU A 1 69 ? 28.411 22.117 132.350 1.00 40.84 69 LEU A CA 1
ATOM 552 C C . LEU A 1 69 ? 27.993 20.758 131.806 1.00 40.80 69 LEU A C 1
ATOM 553 O O . LEU A 1 69 ? 27.175 20.080 132.434 1.00 40.87 69 LEU A O 1
ATOM 558 N N . ALA A 1 70 ? 28.544 20.340 130.668 1.00 40.89 70 ALA A N 1
ATOM 559 C CA . ALA A 1 70 ? 28.095 19.151 129.958 1.00 40.96 70 ALA A CA 1
ATOM 560 C C . ALA A 1 70 ? 28.554 17.848 130.598 1.00 41.80 70 ALA A C 1
ATOM 561 O O . ALA A 1 70 ? 28.419 16.792 129.972 1.00 42.14 70 ALA A O 1
ATOM 563 N N . SER A 1 71 ? 29.080 17.885 131.819 1.00 34.77 71 SER A N 1
ATOM 564 C CA . SER A 1 71 ? 29.514 16.674 132.498 1.00 34.06 71 SER A CA 1
ATOM 565 C C . SER A 1 71 ? 29.070 16.703 133.950 1.00 32.78 71 SER A C 1
ATOM 566 O O . SER A 1 71 ? 29.129 17.749 134.605 1.00 31.62 71 SER A O 1
ATOM 569 N N . GLY A 1 72 ? 28.636 15.543 134.448 1.00 28.24 72 GLY A N 1
ATOM 570 C CA . GLY A 1 72 ? 28.278 15.423 135.850 1.00 30.81 72 GLY A CA 1
ATOM 571 C C . GLY A 1 72 ? 29.456 15.532 136.791 1.00 38.50 72 GLY A C 1
ATOM 572 O O . GLY A 1 72 ? 29.259 15.771 137.988 1.00 41.04 72 GLY A O 1
ATOM 573 N N . SER A 1 73 ? 30.678 15.360 136.278 1.00 40.39 73 SER A N 1
ATOM 574 C CA . SER A 1 73 ? 31.860 15.534 137.115 1.00 37.64 73 SER A CA 1
ATOM 575 C C . SER A 1 73 ? 31.965 16.963 137.635 1.00 41.27 73 SER A C 1
ATOM 576 O O . SER A 1 73 ? 32.565 17.198 138.691 1.00 47.95 73 SER A O 1
ATOM 579 N N . ASN A 1 74 ? 31.400 17.923 136.911 1.00 39.59 74 ASN A N 1
ATOM 580 C CA . ASN A 1 74 ? 31.305 19.298 137.377 1.00 38.58 74 ASN A CA 1
ATOM 581 C C . ASN A 1 74 ? 29.966 19.517 138.078 1.00 42.67 74 ASN A C 1
ATOM 582 O O . ASN A 1 74 ? 28.977 18.830 137.813 1.00 45.30 74 ASN A O 1
ATOM 587 N N . LYS A 1 75 ? 29.940 20.490 138.984 1.00 45.16 75 LYS A N 1
ATOM 588 C CA . LYS A 1 75 ? 28.836 20.607 139.924 1.00 49.70 75 LYS A CA 1
ATOM 589 C C . LYS A 1 75 ? 28.060 21.906 139.733 1.00 43.74 75 LYS A C 1
ATOM 590 O O . LYS A 1 75 ? 28.600 22.917 139.276 1.00 44.60 75 LYS A O 1
ATOM 596 N N . PHE A 1 76 ? 26.769 21.842 140.060 1.00 33.67 76 PHE A N 1
ATOM 597 C CA . PHE A 1 76 ? 25.910 23.012 140.155 1.00 23.06 76 PHE A CA 1
ATOM 598 C C . PHE A 1 76 ? 24.795 22.697 141.140 1.00 25.95 76 PHE A C 1
ATOM 599 O O . PHE A 1 76 ? 24.594 21.544 141.534 1.00 25.71 76 PHE A O 1
ATOM 607 N N . ASP A 1 77 ? 24.065 23.736 141.540 1.00 29.58 77 ASP A N 1
ATOM 608 C CA . ASP A 1 77 ? 23.016 23.576 142.539 1.00 35.44 77 ASP A CA 1
ATOM 609 C C . ASP A 1 77 ? 21.620 23.445 141.947 1.00 34.09 77 ASP A C 1
ATOM 610 O O . ASP A 1 77 ? 20.804 22.693 142.490 1.00 27.02 77 ASP A O 1
ATOM 615 N N . ALA A 1 78 ? 21.321 24.147 140.855 1.00 26.94 78 ALA A N 1
ATOM 616 C CA . ALA A 1 78 ? 19.963 24.147 140.332 1.00 21.66 78 ALA A CA 1
ATOM 617 C C . ALA A 1 78 ? 19.971 24.538 138.864 1.00 23.95 78 ALA A C 1
ATOM 618 O O . ALA A 1 78 ? 20.846 25.278 138.403 1.00 27.09 78 ALA A O 1
ATOM 620 N N . VAL A 1 79 ? 18.976 24.030 138.142 1.00 22.27 79 VAL A N 1
ATOM 621 C CA . VAL A 1 79 ? 18.712 24.395 136.758 1.00 19.50 79 VAL A CA 1
ATOM 622 C C . VAL A 1 79 ? 17.323 25.005 136.693 1.00 18.05 79 VAL A C 1
ATOM 623 O O . VAL A 1 79 ? 16.383 24.488 137.306 1.00 22.16 79 VAL A O 1
ATOM 627 N N . VAL A 1 80 ? 17.191 26.105 135.960 1.00 21.81 80 VAL A N 1
ATOM 628 C CA . VAL A 1 80 ? 15.895 26.716 135.701 1.00 17.29 80 VAL A CA 1
ATOM 629 C C . VAL A 1 80 ? 15.741 26.859 134.197 1.00 21.33 80 VAL A C 1
ATOM 630 O O . VAL A 1 80 ? 16.524 27.568 133.555 1.00 19.53 80 VAL A O 1
ATOM 634 N N . VAL A 1 81 ? 14.743 26.187 133.638 1.00 22.91 81 VAL A N 1
ATOM 635 C CA . VAL A 1 81 ? 14.406 26.306 132.228 1.00 16.68 81 VAL A CA 1
ATOM 636 C C . VAL A 1 81 ? 13.217 27.256 132.154 1.00 20.03 81 VAL A C 1
ATOM 637 O O . VAL A 1 81 ? 12.087 26.885 132.487 1.00 16.17 81 VAL A O 1
ATOM 641 N N . VAL A 1 82 ? 13.478 28.491 131.731 1.00 22.04 82 VAL A N 1
ATOM 642 C CA . VAL A 1 82 ? 12.461 29.540 131.714 1.00 18.44 82 VAL A CA 1
ATOM 643 C C . VAL A 1 82 ? 12.639 30.420 130.481 1.00 24.58 82 VAL A C 1
ATOM 644 O O . VAL A 1 82 ? 13.726 30.975 130.265 1.00 22.07 82 VAL A O 1
ATOM 64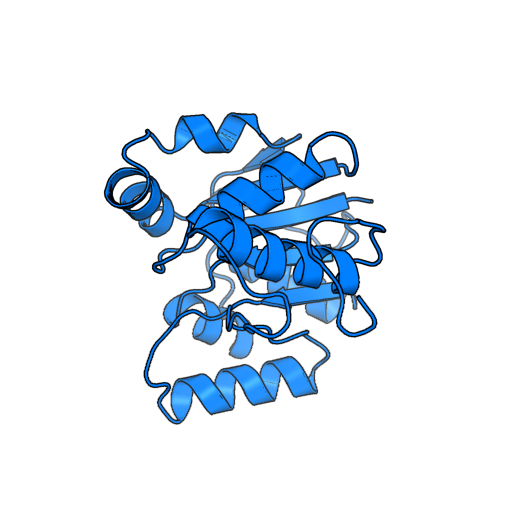8 N N . PRO A 1 83 ? 11.627 30.527 129.611 1.00 29.29 83 PRO A N 1
ATOM 649 C CA . PRO A 1 83 ? 10.477 29.622 129.622 1.00 25.68 83 PRO A CA 1
ATOM 650 C C . PRO A 1 83 ? 10.871 28.286 128.995 1.00 26.78 83 PRO A C 1
ATOM 651 O O . PRO A 1 83 ? 11.927 28.214 128.367 1.00 16.72 83 PRO A O 1
ATOM 655 N N . CYS A 1 84 ? 10.054 27.251 129.157 1.00 19.43 84 CYS A N 1
ATOM 656 C CA . CYS A 1 84 ? 10.346 25.936 128.600 1.00 15.43 84 CYS A CA 1
ATOM 657 C C . CYS A 1 84 ? 9.420 25.693 127.419 1.00 15.48 84 CYS A C 1
ATOM 658 O O . CYS A 1 84 ? 8.198 25.636 127.590 1.00 16.48 84 CYS A O 1
ATOM 661 N N . SER A 1 85 ? 9.995 25.564 126.226 1.00 15.55 85 SER A N 1
ATOM 662 C CA . SER A 1 85 ? 9.195 25.246 125.056 1.00 17.19 85 SER A CA 1
ATOM 663 C C . SER A 1 85 ? 8.652 23.820 125.159 1.00 14.41 85 SER A C 1
ATOM 664 O O . SER A 1 85 ? 9.123 23.008 125.961 1.00 14.23 85 SER A O 1
ATOM 667 N N . MET A 1 86 ? 7.630 23.520 124.351 1.00 14.10 86 MET A N 1
ATOM 668 C CA . MET A 1 86 ? 7.095 22.160 124.357 1.00 13.55 86 MET A CA 1
ATOM 669 C C . MET A 1 86 ? 8.108 21.186 123.776 1.00 15.33 86 MET A C 1
ATOM 670 O O . MET A 1 86 ? 8.212 20.041 124.234 1.00 15.29 86 MET A O 1
ATOM 675 N N . LYS A 1 87 ? 8.882 21.648 122.798 1.00 16.87 87 LYS A N 1
ATOM 676 C CA . LYS A 1 87 ? 9.967 20.854 122.237 1.00 15.92 87 LYS A CA 1
ATOM 677 C C . LYS A 1 87 ? 10.986 20.472 123.305 1.00 14.07 87 LYS A C 1
ATOM 678 O O . LYS A 1 87 ? 11.412 19.316 123.392 1.00 13.83 87 LYS A O 1
ATOM 684 N N . THR A 1 88 ? 11.404 21.439 124.121 1.00 14.43 88 THR A N 1
ATOM 685 C CA . THR A 1 88 ? 12.404 21.142 125.139 1.00 15.42 88 THR A CA 1
ATOM 686 C C . THR A 1 88 ? 11.804 20.341 126.292 1.00 17.82 88 THR A C 1
ATOM 687 O O . THR A 1 88 ? 12.484 19.481 126.866 1.00 13.98 88 THR A O 1
ATOM 691 N N . LEU A 1 89 ? 10.537 20.598 126.631 1.00 13.82 89 LEU A N 1
ATOM 692 C CA . LEU A 1 89 ? 9.844 19.759 127.603 1.00 13.36 89 LEU A CA 1
ATOM 693 C C . LEU A 1 89 ? 9.848 18.302 127.155 1.00 12.97 89 LEU A C 1
ATOM 694 O O . LEU A 1 89 ? 10.113 17.397 127.954 1.00 12.75 89 LEU A O 1
ATOM 699 N N . SER A 1 90 ? 9.563 18.063 125.874 1.00 12.89 90 SER A N 1
ATOM 700 C CA . SER A 1 90 ? 9.602 16.710 125.332 1.00 12.55 90 SER A CA 1
ATOM 701 C C . SER A 1 90 ? 10.998 16.111 125.445 1.00 12.71 90 SER A C 1
ATOM 702 O O . SER A 1 90 ? 11.163 14.973 125.901 1.00 12.43 90 SER A O 1
ATOM 705 N N . ALA A 1 91 ? 12.020 16.872 125.035 1.00 13.19 91 ALA A N 1
ATOM 706 C CA . ALA A 1 91 ? 13.391 16.366 125.045 1.00 13.40 91 ALA A CA 1
ATOM 707 C C . ALA A 1 91 ? 13.852 16.013 126.451 1.00 13.36 91 ALA A C 1
ATOM 708 O O . ALA A 1 91 ? 14.489 14.974 126.658 1.00 14.83 91 ALA A O 1
ATOM 710 N N . ILE A 1 92 ? 13.549 16.867 127.431 1.00 19.83 92 ILE A N 1
ATOM 711 C CA . ILE A 1 92 ? 13.913 16.566 128.815 1.00 13.43 92 ILE A CA 1
ATOM 712 C C . ILE A 1 92 ? 13.204 15.303 129.294 1.00 12.89 92 ILE A C 1
ATOM 713 O O . ILE A 1 92 ? 13.820 14.413 129.892 1.00 12.78 92 ILE A O 1
ATOM 718 N N . ALA A 1 93 ? 11.899 15.203 129.037 1.00 12.55 93 ALA A N 1
ATOM 719 C CA . ALA A 1 93 ? 11.142 14.053 129.526 1.00 12.55 93 ALA A CA 1
ATOM 720 C C . ALA A 1 93 ? 11.616 12.744 128.902 1.00 14.62 93 ALA A C 1
ATOM 721 O O . ALA A 1 93 ? 11.541 11.689 129.544 1.00 11.59 93 ALA A O 1
ATOM 723 N N . ASN A 1 94 ? 12.105 12.783 127.664 1.00 12.03 94 ASN A N 1
ATOM 724 C CA . ASN A 1 94 ? 12.537 11.573 126.974 1.00 11.86 94 ASN A CA 1
ATOM 725 C C . ASN A 1 94 ? 14.049 11.394 126.965 1.00 12.92 94 ASN A C 1
ATOM 726 O O . ASN A 1 94 ? 14.532 10.381 126.449 1.00 12.22 94 ASN A O 1
ATOM 731 N N . GLY A 1 95 ? 14.800 12.335 127.528 1.00 12.57 95 GLY A N 1
ATOM 732 C CA . GLY A 1 95 ? 16.237 12.179 127.626 1.00 12.89 95 GLY A CA 1
ATOM 733 C C . GLY A 1 95 ? 17.021 12.494 126.369 1.00 17.24 95 GLY A C 1
ATOM 734 O O . GLY A 1 95 ? 18.175 12.073 126.252 1.00 13.46 95 GLY A O 1
ATOM 735 N N . TYR A 1 96 ? 16.434 13.227 125.421 1.00 13.33 96 TYR A N 1
ATOM 736 C CA . TYR A 1 96 ? 17.071 13.478 124.125 1.00 16.01 96 TYR A CA 1
ATOM 737 C C . TYR A 1 96 ? 17.984 14.693 124.261 1.00 18.04 96 TYR A C 1
ATOM 738 O O . TYR A 1 96 ? 17.679 15.800 123.817 1.00 14.53 96 TYR A O 1
ATOM 747 N N . SER A 1 97 ? 19.131 14.473 124.901 1.00 14.51 97 SER A N 1
ATOM 748 C CA . SER A 1 97 ? 20.054 15.562 125.208 1.00 15.12 97 SER A CA 1
ATOM 749 C C . SER A 1 97 ? 20.885 15.892 123.966 1.00 19.87 97 SER A C 1
ATOM 750 O O . SER A 1 97 ? 22.089 15.648 123.897 1.00 19.69 97 SER A O 1
ATOM 753 N N . ALA A 1 98 ? 20.210 16.473 122.969 1.00 21.33 98 ALA A N 1
ATOM 754 C CA . ALA A 1 98 ? 20.863 16.848 121.720 1.00 23.26 98 ALA A CA 1
ATOM 755 C C . ALA A 1 98 ? 21.475 18.242 121.755 1.00 26.19 98 ALA A C 1
ATOM 756 O O . ALA A 1 98 ? 22.113 18.641 120.775 1.00 25.46 98 ALA A O 1
ATOM 758 N N . ASN A 1 99 ? 21.288 18.990 122.841 1.00 24.46 99 ASN A N 1
ATOM 759 C CA . ASN A 1 99 ? 21.921 20.289 123.024 1.00 21.91 99 ASN A CA 1
ATOM 760 C C . ASN A 1 99 ? 22.366 20.400 124.475 1.00 26.35 99 ASN A C 1
ATOM 761 O O . ASN A 1 99 ? 22.136 19.495 125.285 1.00 23.85 99 ASN A O 1
ATOM 766 N N . LEU A 1 100 ? 22.995 21.530 124.813 1.00 18.25 100 LEU A N 1
ATOM 767 C CA . LEU A 1 100 ? 23.552 21.676 126.154 1.00 18.44 100 LEU A CA 1
ATOM 768 C C . LEU A 1 100 ? 22.459 21.841 127.205 1.00 18.02 100 LEU A C 1
ATOM 769 O O . LEU A 1 100 ? 22.610 21.360 128.333 1.00 17.84 100 LEU A O 1
ATOM 774 N N . ILE A 1 101 ? 21.353 22.501 126.853 1.00 20.06 101 ILE A N 1
ATOM 775 C CA . ILE A 1 101 ? 20.273 22.712 127.814 1.00 20.96 101 ILE A CA 1
ATOM 776 C C . ILE A 1 101 ? 19.725 21.374 128.311 1.00 21.74 101 ILE A C 1
ATOM 777 O O . ILE A 1 101 ? 19.669 21.117 129.518 1.00 20.48 101 ILE A O 1
ATOM 782 N N . VAL A 1 102 ? 19.315 20.503 127.387 1.00 16.38 102 VAL A N 1
ATOM 783 C CA . VAL A 1 102 ? 18.755 19.215 127.785 1.00 20.97 102 VAL A CA 1
ATOM 784 C C . VAL A 1 102 ? 19.815 18.357 128.463 1.00 20.40 102 VAL A C 1
ATOM 785 O O . VAL A 1 102 ? 19.511 17.592 129.386 1.00 17.67 102 VAL A O 1
ATOM 789 N N . ARG A 1 103 ? 21.075 18.482 128.043 1.00 22.77 103 ARG A N 1
ATOM 790 C CA . ARG A 1 103 ? 22.134 17.705 128.676 1.00 20.66 103 ARG A CA 1
ATOM 791 C C . ARG A 1 103 ? 22.293 18.083 130.147 1.00 17.19 103 ARG A C 1
ATOM 792 O O . ARG A 1 103 ? 22.440 17.199 131.002 1.00 18.69 103 ARG A O 1
ATOM 800 N N . VAL A 1 104 ? 22.238 19.383 130.475 1.00 16.90 104 VAL A N 1
ATOM 801 C CA . VAL A 1 104 ? 22.384 19.761 131.883 1.00 19.52 104 VAL A CA 1
ATOM 802 C C . VAL A 1 104 ? 21.124 19.431 132.678 1.00 24.52 104 VAL A C 1
ATOM 803 O O . VAL A 1 104 ? 21.198 19.193 133.890 1.00 21.12 104 VAL A O 1
ATOM 807 N N . CYS A 1 105 ? 19.951 19.407 132.033 1.00 20.74 105 CYS A N 1
ATOM 808 C CA . CYS A 1 105 ? 18.769 18.888 132.722 1.00 17.28 105 CYS A CA 1
ATOM 809 C C . CYS A 1 105 ? 18.914 17.402 133.008 1.00 15.03 105 CYS A C 1
ATOM 810 O O . CYS A 1 105 ? 18.597 16.945 134.111 1.00 21.69 105 CYS A O 1
ATOM 813 N N . ASP A 1 106 ? 19.390 16.630 132.026 1.00 14.96 106 ASP A N 1
ATOM 814 C CA . ASP A 1 106 ? 19.588 15.199 132.240 1.00 17.51 106 ASP A CA 1
ATOM 815 C C . ASP A 1 106 ? 20.635 14.951 133.320 1.00 19.66 106 ASP A C 1
ATOM 816 O O . ASP A 1 106 ? 20.509 14.014 134.120 1.00 19.16 106 ASP A O 1
ATOM 821 N N . ILE A 1 107 ? 21.670 15.792 133.363 1.00 19.01 107 ILE A N 1
ATOM 822 C CA . ILE A 1 107 ? 22.678 15.709 134.414 1.00 15.73 107 ILE A CA 1
ATOM 823 C C . ILE A 1 107 ? 22.052 16.002 135.770 1.00 15.59 107 ILE A C 1
ATOM 824 O O . ILE A 1 107 ? 22.296 15.295 136.756 1.00 15.87 107 ILE A O 1
ATOM 829 N N . ALA A 1 108 ? 21.238 17.057 135.837 1.00 15.66 108 ALA A N 1
ATOM 830 C CA . ALA A 1 108 ? 20.569 17.391 137.089 1.00 18.65 108 ALA A CA 1
ATOM 831 C C . ALA A 1 108 ? 19.764 16.212 137.613 1.00 17.41 108 ALA A C 1
ATOM 832 O O . ALA A 1 108 ? 19.740 15.957 138.825 1.00 16.05 108 ALA A O 1
ATOM 834 N N . LEU A 1 109 ? 19.114 15.464 136.715 1.00 14.46 109 LEU A N 1
ATOM 835 C CA . LEU A 1 109 ? 18.292 14.344 137.163 1.00 13.88 109 LEU A CA 1
ATOM 836 C C . LEU A 1 109 ? 19.154 13.179 137.641 1.00 16.74 109 LEU A C 1
ATOM 837 O O . LEU A 1 109 ? 18.854 12.566 138.671 1.00 13.55 109 LEU A O 1
ATOM 842 N N . LYS A 1 110 ? 20.228 12.853 136.918 1.00 15.32 110 LYS A N 1
ATOM 843 C CA . LYS A 1 110 ? 21.053 11.733 137.362 1.00 23.35 110 LYS A CA 1
ATOM 844 C C . LYS A 1 110 ? 21.860 12.087 138.609 1.00 20.31 110 LYS A C 1
ATOM 845 O O . LYS A 1 110 ? 22.070 11.223 139.465 1.00 15.85 110 LYS A O 1
ATOM 851 N N . GLU A 1 111 ? 22.298 13.339 138.747 1.00 22.89 111 GLU A N 1
ATOM 852 C CA . GLU A 1 111 ? 23.049 13.759 139.926 1.00 26.36 111 GLU A CA 1
ATOM 853 C C . GLU A 1 111 ? 22.146 14.233 141.058 1.00 30.30 111 GLU A C 1
ATOM 854 O O . GLU A 1 111 ? 22.655 14.659 142.101 1.00 32.42 111 GLU A O 1
ATOM 860 N N . ARG A 1 112 ? 20.826 14.173 140.870 1.00 22.35 112 ARG A N 1
ATOM 861 C CA . ARG A 1 112 ? 19.848 14.546 141.893 1.00 20.09 112 ARG A CA 1
ATOM 862 C C . ARG A 1 112 ? 20.009 16.002 142.325 1.00 23.32 112 ARG A C 1
ATOM 863 O O . ARG A 1 112 ? 19.943 16.328 143.509 1.00 29.53 112 ARG A O 1
ATOM 871 N N . ARG A 1 113 ? 20.216 16.885 141.356 1.00 24.68 113 ARG A N 1
ATOM 872 C CA . ARG A 1 113 ? 20.232 18.320 141.590 1.00 23.51 113 ARG A CA 1
ATOM 873 C C . ARG A 1 113 ? 18.883 18.915 141.205 1.00 24.43 113 ARG A C 1
ATOM 874 O O . ARG A 1 113 ? 18.141 18.356 140.396 1.00 20.98 113 ARG A O 1
ATOM 882 N N . LYS A 1 114 ? 18.569 20.059 141.803 1.00 19.52 114 LYS A N 1
ATOM 883 C CA . LYS A 1 114 ? 17.248 20.649 141.636 1.00 21.70 114 LYS A CA 1
ATOM 884 C C . LYS A 1 114 ? 17.022 21.094 140.192 1.00 27.51 114 LYS A C 1
ATOM 885 O O . LYS A 1 114 ? 17.851 21.795 139.605 1.00 23.55 114 LYS A O 1
ATOM 891 N N . LEU A 1 115 ? 15.886 20.692 139.623 1.00 22.77 115 LEU A N 1
ATOM 892 C CA . LEU A 1 115 ? 15.526 21.028 138.252 1.00 17.87 115 LEU A CA 1
ATOM 893 C C . LEU A 1 115 ? 14.152 21.681 138.252 1.00 14.97 115 LEU A C 1
ATOM 894 O O . LEU A 1 115 ? 13.164 21.063 138.672 1.00 14.49 115 LEU A O 1
ATOM 899 N N . ILE A 1 116 ? 14.093 22.922 137.778 1.00 15.36 116 ILE A N 1
ATOM 900 C CA . ILE A 1 116 ? 12.857 23.685 137.645 1.00 15.26 116 ILE A CA 1
ATOM 901 C C . ILE A 1 116 ? 12.602 23.920 136.166 1.00 15.25 116 ILE A C 1
ATOM 902 O O . ILE A 1 116 ? 13.481 24.418 135.455 1.00 15.68 116 ILE A O 1
ATOM 907 N N . ILE A 1 117 ? 11.401 23.583 135.705 1.00 16.13 117 ILE A N 1
ATOM 908 C CA . ILE A 1 117 ? 11.003 23.833 134.324 1.00 20.68 117 ILE A CA 1
ATOM 909 C C . ILE A 1 117 ? 9.712 24.632 134.338 1.00 14.70 117 ILE A C 1
ATOM 910 O O . ILE A 1 117 ? 8.835 24.398 135.175 1.00 14.40 117 ILE A O 1
ATOM 915 N N . MET A 1 118 ? 9.594 25.576 133.405 1.00 15.17 118 MET A N 1
ATOM 916 C CA . MET A 1 118 ? 8.446 26.481 133.320 1.00 16.45 118 MET A CA 1
ATOM 917 C C . MET A 1 118 ? 7.833 26.393 131.930 1.00 20.00 118 MET A C 1
ATOM 918 O O . MET A 1 118 ? 8.023 27.287 131.093 1.00 15.82 118 MET A O 1
ATOM 923 N N . PRO A 1 119 ? 7.081 25.329 131.646 1.00 16.32 119 PRO A N 1
ATOM 924 C CA A PRO A 1 119 ? 6.509 25.166 130.301 0.52 19.08 119 PRO A CA 1
ATOM 925 C CA B PRO A 1 119 ? 6.510 25.167 130.301 0.48 18.95 119 PRO A CA 1
ATOM 926 C C . PRO A 1 119 ? 5.439 26.215 130.023 1.00 22.14 119 PRO A C 1
ATOM 927 O O . PRO A 1 119 ? 4.518 26.410 130.818 1.00 25.41 119 PRO A O 1
ATOM 934 N N . ARG A 1 120 ? 5.567 26.888 128.880 1.00 22.25 120 ARG A N 1
ATOM 935 C CA . ARG A 1 120 ? 4.677 27.977 128.480 1.00 22.02 120 ARG A CA 1
ATOM 936 C C . ARG A 1 120 ? 3.913 27.541 127.237 1.00 16.90 120 ARG A C 1
ATOM 937 O O . ARG A 1 120 ? 4.476 27.496 126.136 1.00 17.97 120 ARG A O 1
ATOM 945 N N . GLU A 1 121 ? 2.634 27.231 127.416 1.00 13.99 121 GLU A N 1
ATOM 946 C CA . GLU A 1 121 ? 1.771 26.804 126.328 1.00 20.42 121 GLU A CA 1
ATOM 947 C C . GLU A 1 121 ? 0.331 26.921 126.797 1.00 22.49 121 GLU A C 1
ATOM 948 O O . GLU A 1 121 ? 0.048 26.820 127.995 1.00 13.77 121 GLU A O 1
ATOM 954 N N . MET A 1 122 ? -0.570 27.130 125.848 1.00 13.36 122 MET A N 1
ATOM 955 C CA . MET A 1 122 ? -1.972 27.240 126.209 1.00 19.74 122 MET A CA 1
ATOM 956 C C . MET A 1 122 ? -2.837 27.018 124.974 1.00 21.14 122 MET A C 1
ATOM 957 O O . MET A 1 122 ? -2.659 27.705 123.960 1.00 29.62 122 MET A O 1
ATOM 962 N N . PRO A 1 123 ? -3.739 26.026 124.990 1.00 21.61 123 PRO A N 1
ATOM 963 C CA . PRO A 1 123 ? -3.877 25.004 126.035 1.00 13.12 123 PRO A CA 1
ATOM 964 C C . PRO A 1 123 ? -2.735 23.983 126.005 1.00 17.22 123 PRO A C 1
ATOM 965 O O . PRO A 1 123 ? -1.915 24.015 125.084 1.00 15.71 123 PRO A O 1
ATOM 969 N N . PHE A 1 124 ? -2.687 23.106 127.004 1.00 11.83 124 PHE A N 1
ATOM 970 C CA . PHE A 1 124 ? -1.846 21.916 126.965 1.00 14.89 124 PHE A CA 1
ATOM 971 C C . PHE A 1 124 ? -2.621 20.763 126.337 1.00 11.28 124 PHE A C 1
ATOM 972 O O . PHE A 1 124 ? -3.834 20.636 126.526 1.00 21.02 124 PHE A O 1
ATOM 980 N N . ASN A 1 125 ? -1.912 19.912 125.593 1.00 11.21 125 ASN A N 1
ATOM 981 C CA . ASN A 1 125 ? -2.481 18.644 125.164 1.00 10.86 125 ASN A CA 1
ATOM 982 C C . ASN A 1 125 ? -1.961 17.528 126.071 1.00 10.67 125 ASN A C 1
ATOM 983 O O . ASN A 1 125 ? -1.184 17.760 126.997 1.00 10.80 125 ASN A O 1
ATOM 988 N N . SER A 1 126 ? -2.398 16.296 125.797 1.00 8.28 126 SER A N 1
ATOM 989 C CA . SER A 1 126 ? -2.036 15.168 126.651 1.00 9.20 126 SER A CA 1
ATOM 990 C C . SER A 1 126 ? -0.561 14.822 126.576 1.00 11.29 126 SER A C 1
ATOM 991 O O . SER A 1 126 ? -0.027 14.231 127.520 1.00 6.21 126 SER A O 1
ATOM 994 N N . ILE A 1 127 ? 0.104 15.157 125.474 1.00 4.72 127 ILE A N 1
ATOM 995 C CA . ILE A 1 127 ? 1.534 14.904 125.366 1.00 7.75 127 ILE A CA 1
ATOM 996 C C . ILE A 1 127 ? 2.304 15.820 126.307 1.00 6.23 127 ILE A C 1
ATOM 997 O O . ILE A 1 127 ? 3.193 15.375 127.046 1.00 6.93 127 ILE A O 1
ATOM 1002 N N . HIS A 1 128 ? 1.971 17.115 126.300 1.00 7.34 128 HIS A N 1
ATOM 1003 C CA . HIS A 1 128 ? 2.574 18.040 127.255 1.00 6.89 128 HIS A CA 1
ATOM 1004 C C . HIS A 1 128 ? 2.342 17.564 128.679 1.00 6.86 128 HIS A C 1
ATOM 1005 O O . HIS A 1 128 ? 3.271 17.513 129.493 1.00 7.72 128 HIS A O 1
ATOM 1012 N N . LEU A 1 129 ? 1.097 17.213 129.001 1.00 6.15 129 LEU A N 1
ATOM 1013 C CA . LEU A 1 129 ? 0.765 16.870 130.380 1.00 5.32 129 LEU A CA 1
ATOM 1014 C C . LEU A 1 129 ? 1.493 15.607 130.828 1.00 6.38 129 LEU A C 1
ATOM 1015 O O . LEU A 1 129 ? 1.981 15.533 131.960 1.00 8.95 129 LEU A O 1
ATOM 1020 N N . GLU A 1 130 ? 1.604 14.610 129.950 1.00 4.39 130 GLU A N 1
ATOM 1021 C CA . GLU A 1 130 ? 2.318 13.396 130.331 1.00 8.16 130 GLU A CA 1
ATOM 1022 C C . GLU A 1 130 ? 3.818 13.648 130.458 1.00 4.38 130 GLU A C 1
ATOM 1023 O O . GLU A 1 130 ? 4.484 13.054 131.317 1.00 4.92 130 GLU A O 1
ATOM 1029 N N . ASN A 1 131 ? 4.376 14.506 129.607 1.00 7.69 131 ASN A N 1
ATOM 1030 C CA . ASN A 1 131 ? 5.794 14.833 129.739 1.00 8.01 131 ASN A CA 1
ATOM 1031 C C . ASN A 1 131 ? 6.055 15.562 131.051 1.00 5.86 131 ASN A C 1
ATOM 1032 O O . ASN A 1 131 ? 7.045 15.288 131.735 1.00 5.21 131 ASN A O 1
ATOM 1037 N N . MET A 1 132 ? 5.152 16.465 131.441 1.00 3.69 132 MET A N 1
ATOM 1038 C CA . MET A 1 132 ? 5.291 17.147 132.727 1.00 5.28 132 MET A CA 1
ATO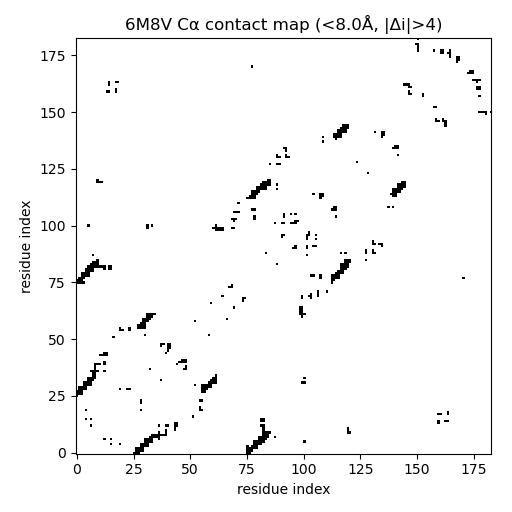M 1039 C C . MET A 1 132 ? 5.109 16.189 133.895 1.00 8.59 132 MET A C 1
ATOM 1040 O O . MET A 1 132 ? 5.861 16.246 134.876 1.00 5.37 132 MET A O 1
ATOM 1045 N N . LEU A 1 133 ? 4.108 15.308 133.813 1.00 6.62 133 LEU A N 1
ATOM 1046 C CA . LEU A 1 133 ? 3.865 14.358 134.892 1.00 8.29 133 LEU A CA 1
ATOM 1047 C C . LEU A 1 133 ? 5.078 13.464 135.120 1.00 4.25 133 LEU A C 1
ATOM 1048 O O . LEU A 1 133 ? 5.513 13.265 136.263 1.00 7.37 133 LEU A O 1
ATOM 1053 N N . LYS A 1 134 ? 5.635 12.912 134.040 1.00 4.34 134 LYS A N 1
ATOM 1054 C CA . LYS A 1 134 ? 6.829 12.079 134.151 1.00 9.77 134 LYS A CA 1
ATOM 1055 C C . LYS A 1 134 ? 7.955 12.811 134.874 1.00 11.47 134 LYS A C 1
ATOM 1056 O O . LYS A 1 134 ? 8.589 12.259 135.780 1.00 4.76 134 LYS A O 1
ATOM 1062 N N . LEU A 1 135 ? 8.210 14.065 134.492 1.00 10.50 135 LEU A N 1
ATOM 1063 C CA . LEU A 1 135 ? 9.316 14.808 135.089 1.00 8.77 135 LEU A CA 1
ATOM 1064 C C . LEU A 1 135 ? 9.023 15.159 136.541 1.00 4.02 135 LEU A C 1
ATOM 1065 O O . LEU A 1 135 ? 9.905 15.053 137.399 1.00 6.65 135 LEU A O 1
ATOM 1070 N N . SER A 1 136 ? 7.783 15.563 136.833 1.00 8.93 136 SER A N 1
ATOM 1071 C CA . SER A 1 136 ? 7.374 15.792 138.216 1.00 7.74 136 SER A CA 1
ATOM 1072 C C . SER A 1 136 ? 7.521 14.528 139.056 1.00 8.77 136 SER A C 1
ATOM 1073 O O . SER A 1 136 ? 7.953 14.593 140.214 1.00 10.36 136 SER A O 1
ATOM 1076 N N . ASN A 1 137 ? 7.171 13.365 138.487 1.00 5.84 137 ASN A N 1
ATOM 1077 C CA . ASN A 1 137 ? 7.334 12.097 139.202 1.00 12.06 137 ASN A CA 1
ATOM 1078 C C . ASN A 1 137 ? 8.792 11.795 139.503 1.00 11.80 137 ASN A C 1
ATOM 1079 O O . ASN A 1 137 ? 9.086 11.059 140.452 1.00 10.27 137 ASN A O 1
ATOM 1084 N N . LEU A 1 138 ? 9.715 12.317 138.694 1.00 11.41 138 LEU A N 1
ATOM 1085 C CA . LEU A 1 138 ? 11.140 12.111 138.917 1.00 11.35 138 LEU A CA 1
ATOM 1086 C C . LEU A 1 138 ? 11.746 13.140 139.855 1.00 14.13 138 LEU A C 1
ATOM 1087 O O . LEU A 1 138 ? 12.945 13.063 140.137 1.00 20.54 138 LEU A O 1
ATOM 1092 N N . GLY A 1 139 ? 10.958 14.105 140.333 1.00 13.09 139 GLY A N 1
ATOM 1093 C CA . GLY A 1 139 ? 11.429 15.091 141.286 1.00 13.60 139 GLY A CA 1
ATOM 1094 C C . GLY A 1 139 ? 11.670 16.470 140.709 1.00 14.78 139 GLY A C 1
ATOM 1095 O O . GLY A 1 139 ? 12.034 17.377 141.464 1.00 15.79 139 GLY A O 1
ATOM 1096 N N . ALA A 1 140 ? 11.501 16.660 139.402 1.00 17.40 140 ALA A N 1
ATOM 1097 C CA . ALA A 1 140 ? 11.564 18.000 138.843 1.00 14.40 140 ALA A CA 1
ATOM 1098 C C . ALA A 1 140 ? 10.388 18.829 139.346 1.00 14.97 140 ALA A C 1
ATOM 1099 O O . ALA A 1 140 ? 9.311 18.304 139.628 1.00 14.76 140 ALA A O 1
ATOM 1101 N N . ILE A 1 141 ? 10.608 20.133 139.466 1.00 15.80 141 ILE A N 1
ATOM 1102 C CA . ILE A 1 141 ? 9.573 21.072 139.878 1.00 16.49 141 ILE A CA 1
ATOM 1103 C C . ILE A 1 141 ? 8.960 21.668 138.617 1.00 16.50 141 ILE A C 1
ATOM 1104 O O . ILE A 1 141 ? 9.581 22.491 137.939 1.00 16.85 141 ILE A O 1
ATOM 1109 N N . VAL A 1 142 ? 7.743 21.251 138.293 1.00 16.22 142 VAL A N 1
ATOM 1110 C CA . VAL A 1 142 ? 7.088 21.653 137.055 1.00 16.24 142 VAL A CA 1
ATOM 1111 C C . VAL A 1 142 ? 6.261 22.894 137.356 1.00 17.19 142 VAL A C 1
ATOM 1112 O O . VAL A 1 142 ? 5.282 22.839 138.106 1.00 17.50 142 VAL A O 1
ATOM 1116 N N . MET A 1 143 ? 6.644 24.015 136.753 1.00 17.74 143 MET A N 1
ATOM 1117 C CA . MET A 1 143 ? 6.186 25.329 137.190 1.00 19.70 143 MET A CA 1
ATOM 1118 C C . MET A 1 143 ? 5.865 26.218 135.991 1.00 19.21 143 MET A C 1
ATOM 1119 O O . MET A 1 143 ? 6.560 27.201 135.732 1.00 19.98 143 MET A O 1
ATOM 1124 N N . PRO A 1 144 ? 4.802 25.903 135.256 1.00 20.34 144 PRO A N 1
ATOM 1125 C CA . PRO A 1 144 ? 4.369 26.819 134.183 1.00 19.64 144 PRO A CA 1
ATOM 1126 C C . PRO A 1 144 ? 4.075 28.196 134.748 1.00 27.97 144 PRO A C 1
ATOM 1127 O O . PRO A 1 144 ? 3.530 28.318 135.856 1.00 21.13 144 PRO A O 1
ATOM 1131 N N . PRO A 1 145 ? 4.434 29.257 134.027 1.00 24.32 145 PRO A N 1
ATOM 1132 C CA . PRO A 1 145 ? 4.214 30.613 134.557 1.00 26.47 145 PRO A CA 1
ATOM 1133 C C . PRO A 1 145 ? 2.738 30.968 134.584 1.00 28.68 145 PRO A C 1
ATOM 1134 O O . PRO A 1 145 ? 2.175 31.425 133.585 1.00 27.18 145 PRO A O 1
ATOM 1138 N N . ILE A 1 146 ? 2.102 30.737 135.727 1.00 23.29 146 ILE A N 1
ATOM 1139 C CA . ILE A 1 146 ? 0.672 30.973 135.894 1.00 23.96 146 ILE A CA 1
ATOM 1140 C C . ILE A 1 146 ? 0.491 32.001 137.004 1.00 30.16 146 ILE A C 1
ATOM 1141 O O . ILE A 1 146 ? 0.380 31.637 138.186 1.00 26.46 146 ILE A O 1
ATOM 1146 N N . PRO A 1 147 ? 0.471 33.288 136.671 1.00 29.80 147 PRO A N 1
ATOM 1147 C CA . PRO A 1 147 ? 0.354 34.313 137.712 1.00 27.12 147 PRO A CA 1
ATOM 1148 C C . PRO A 1 147 ? -0.944 34.185 138.491 1.00 31.66 147 PRO A C 1
ATOM 1149 O O . PRO A 1 147 ? -1.966 33.726 137.975 1.00 32.45 147 PRO A O 1
ATOM 1153 N N . ALA A 1 148 ? -0.872 34.559 139.764 1.00 28.65 148 ALA A N 1
ATOM 1154 C CA . ALA A 1 148 ? -2.036 34.766 140.610 1.00 32.03 148 ALA A CA 1
ATOM 1155 C C . ALA A 1 148 ? -2.328 36.260 140.709 1.00 34.38 148 ALA A C 1
ATOM 1156 O O . ALA A 1 148 ? -1.569 37.099 140.221 1.00 41.98 148 ALA A O 1
ATOM 1158 N N . PHE A 1 149 ? -3.447 36.591 141.352 1.00 31.90 149 PHE A N 1
ATOM 1159 C CA . PHE A 1 149 ? -3.881 37.980 141.434 1.00 35.46 149 PHE A CA 1
ATOM 1160 C C . PHE A 1 149 ? -4.278 38.399 142.845 1.00 40.84 149 PHE A C 1
ATOM 1161 O O . PHE A 1 149 ? -4.841 39.487 143.015 1.00 47.01 149 PHE A O 1
ATOM 1169 N N . TYR A 1 150 ? -4.005 37.576 143.865 1.00 36.66 150 TYR A N 1
ATOM 1170 C CA . TYR A 1 150 ? -4.308 38.001 145.228 1.00 39.03 150 TYR A CA 1
ATOM 1171 C C . TYR A 1 150 ? -3.381 39.113 145.699 1.00 43.37 150 TYR A C 1
ATOM 1172 O O . TYR A 1 150 ? -3.711 39.809 146.664 1.00 48.75 150 TYR A O 1
ATOM 1181 N N . ASN A 1 151 ? -2.235 39.294 145.041 1.00 45.78 151 ASN A N 1
ATOM 1182 C CA . ASN A 1 151 ? -1.359 40.429 145.301 1.00 51.97 151 ASN A CA 1
ATOM 1183 C C . ASN A 1 151 ? -1.823 41.699 144.601 1.00 51.58 151 ASN A C 1
ATOM 1184 O O . ASN A 1 151 ? -1.174 42.740 144.755 1.00 57.28 151 ASN A O 1
ATOM 1189 N N . LYS A 1 152 ? -2.923 41.631 143.846 1.00 46.75 152 LYS A N 1
ATOM 1190 C CA . LYS A 1 152 ? -3.507 42.749 143.114 1.00 47.89 152 LYS A CA 1
ATOM 1191 C C . LYS A 1 152 ? -2.448 43.458 142.280 1.00 54.09 152 LYS A C 1
ATOM 1192 O O . LYS A 1 152 ? -2.017 44.563 142.632 1.00 55.87 152 LYS A O 1
ATOM 1198 N N . PRO A 1 153 ? -2.004 42.858 141.179 1.00 53.11 153 PRO A N 1
ATOM 1199 C CA . PRO A 1 153 ? -0.993 43.516 140.345 1.00 49.65 153 PRO A CA 1
ATOM 1200 C C . PRO A 1 153 ? -1.544 44.786 139.721 1.00 51.03 153 PRO A C 1
ATOM 1201 O O . PRO A 1 153 ? -2.693 44.836 139.276 1.00 52.35 153 PRO A O 1
ATOM 1205 N N . LYS A 1 154 ? -0.710 45.825 139.707 1.00 46.21 154 LYS A N 1
ATOM 1206 C CA . LYS A 1 154 ? -1.079 47.099 139.111 1.00 50.82 154 LYS A CA 1
ATOM 1207 C C . LYS A 1 154 ? -0.571 47.252 137.686 1.00 56.55 154 LYS A C 1
ATOM 1208 O O . LYS A 1 154 ? -1.010 48.167 136.981 1.00 59.14 154 LYS A O 1
ATOM 1214 N N . ASN A 1 155 ? 0.323 46.376 137.243 1.00 54.04 155 ASN A N 1
ATOM 1215 C CA . ASN A 1 155 ? 0.927 46.497 135.926 1.00 45.33 155 ASN A CA 1
ATOM 1216 C C . ASN A 1 155 ? 1.521 45.151 135.551 1.00 44.30 155 ASN A C 1
ATOM 1217 O O . ASN A 1 155 ? 1.565 44.222 136.361 1.00 46.18 155 ASN A O 1
ATOM 1222 N N . VAL A 1 156 ? 1.989 45.068 134.304 1.00 40.97 156 VAL A N 1
ATOM 1223 C CA . VAL A 1 156 ? 2.655 43.861 133.825 1.00 40.06 156 VAL A CA 1
ATOM 1224 C C . VAL A 1 156 ? 3.825 43.504 134.732 1.00 40.50 156 VAL A C 1
ATOM 1225 O O . VAL A 1 156 ? 4.046 42.331 135.055 1.00 35.28 156 VAL A O 1
ATOM 1229 N N . ASN A 1 157 ? 4.569 44.516 135.184 1.00 38.61 157 ASN A N 1
ATOM 1230 C CA . ASN A 1 157 ? 5.760 44.279 135.995 1.00 42.92 157 ASN A CA 1
ATOM 1231 C C . ASN A 1 157 ? 5.427 43.540 137.287 1.00 44.14 157 ASN A C 1
ATOM 1232 O O . ASN A 1 157 ? 6.197 42.680 137.732 1.00 50.61 157 ASN A O 1
ATOM 1237 N N . ASP A 1 158 ? 4.291 43.869 137.913 1.00 41.08 158 ASP A N 1
ATOM 1238 C CA . ASP A 1 158 ? 3.882 43.161 139.125 1.00 42.66 158 ASP A CA 1
ATOM 1239 C C . ASP A 1 158 ? 3.592 41.691 138.848 1.00 40.19 158 ASP A C 1
ATOM 1240 O O . ASP A 1 158 ? 3.812 40.836 139.713 1.00 34.55 158 ASP A O 1
ATOM 1245 N N . ILE A 1 159 ? 3.072 41.384 137.663 1.00 32.81 159 ILE A N 1
ATOM 1246 C CA . ILE A 1 159 ? 2.826 39.996 137.303 1.00 33.30 159 ILE A CA 1
ATOM 1247 C C . ILE A 1 159 ? 4.144 39.259 137.114 1.00 35.75 159 ILE A C 1
ATOM 1248 O O . ILE A 1 159 ? 4.321 38.141 137.613 1.00 35.97 159 ILE A O 1
ATOM 1253 N N . ILE A 1 160 ? 5.102 39.887 136.422 1.00 34.72 160 ILE A N 1
ATOM 1254 C CA . ILE A 1 160 ? 6.398 39.253 136.187 1.00 36.25 160 ILE A CA 1
ATOM 1255 C C . ILE A 1 160 ? 7.132 39.022 137.503 1.00 39.29 160 ILE A C 1
ATOM 1256 O O . ILE A 1 160 ? 7.797 37.997 137.689 1.00 44.85 160 ILE A O 1
ATOM 1261 N N . ASN A 1 161 ? 7.020 39.967 138.439 1.00 38.76 161 ASN A N 1
ATOM 1262 C CA . ASN A 1 161 ? 7.737 39.838 139.703 1.00 37.80 161 ASN A CA 1
ATOM 1263 C C . ASN A 1 161 ? 7.112 38.781 140.606 1.00 31.19 161 ASN A C 1
ATOM 1264 O O . ASN A 1 161 ? 7.814 38.178 141.426 1.00 30.56 161 ASN A O 1
ATOM 1269 N N . PHE A 1 162 ? 5.803 38.553 140.489 1.00 30.60 162 PHE A N 1
ATOM 1270 C CA . PHE A 1 162 ? 5.189 37.443 141.214 1.00 34.82 162 PHE A CA 1
ATOM 1271 C C . PHE A 1 162 ? 5.770 36.111 140.755 1.00 30.89 162 PHE A C 1
ATOM 1272 O O . PHE A 1 162 ? 6.207 35.290 141.573 1.00 32.51 162 PHE A O 1
ATOM 1280 N N . VAL A 1 163 ? 5.771 35.877 139.441 1.00 27.78 163 VAL A N 1
ATOM 1281 C CA . VAL A 1 163 ? 6.284 34.624 138.895 1.00 26.46 163 VAL A CA 1
ATOM 1282 C C . VAL A 1 163 ? 7.742 34.424 139.294 1.00 26.36 163 VAL A C 1
ATOM 1283 O O . VAL A 1 163 ? 8.140 33.340 139.737 1.00 29.65 163 VAL A O 1
ATOM 1287 N N . VAL A 1 164 ? 8.555 35.474 139.155 1.00 27.27 164 VAL A N 1
ATOM 1288 C CA . VAL A 1 164 ? 9.977 35.356 139.463 1.00 27.36 164 VAL A CA 1
ATOM 1289 C C . VAL A 1 164 ? 10.191 35.157 140.961 1.00 30.24 164 VAL A C 1
ATOM 1290 O O . VAL A 1 164 ? 11.043 34.362 141.380 1.00 27.28 164 VAL A O 1
ATOM 1294 N N . GLY A 1 165 ? 9.419 35.864 141.792 1.00 28.62 165 GLY A N 1
ATOM 1295 C CA . GLY A 1 165 ? 9.522 35.662 143.229 1.00 29.08 165 GLY A CA 1
ATOM 1296 C C . GLY A 1 165 ? 9.230 34.231 143.637 1.00 29.45 165 GLY A C 1
ATOM 1297 O O . GLY A 1 165 ? 9.901 33.672 144.510 1.00 30.59 165 GLY A O 1
ATOM 1298 N N . ARG A 1 166 ? 8.228 33.614 143.004 1.00 29.84 166 ARG A N 1
ATOM 1299 C CA . ARG A 1 166 ? 7.919 32.216 143.286 1.00 26.03 166 ARG A CA 1
ATOM 1300 C C . ARG A 1 166 ? 9.064 31.302 142.866 1.00 25.08 166 ARG A C 1
ATOM 1301 O O . ARG A 1 166 ? 9.358 30.312 143.545 1.00 29.21 166 ARG A O 1
ATOM 1309 N N . VAL A 1 167 ? 9.729 31.620 141.752 1.00 27.40 167 VAL A N 1
ATOM 1310 C CA . VAL A 1 167 ? 10.896 30.840 141.347 1.00 28.87 167 VAL A CA 1
ATOM 1311 C C . VAL A 1 167 ? 11.992 30.942 142.398 1.00 24.88 167 VAL A C 1
ATOM 1312 O O . VAL A 1 167 ? 12.602 29.935 142.779 1.00 29.62 167 VAL A O 1
ATOM 1316 N N . LEU A 1 168 ? 12.254 32.153 142.894 1.00 26.99 168 LEU A N 1
ATOM 1317 C CA . LEU A 1 168 ? 13.246 32.307 143.955 1.00 34.28 168 LEU A CA 1
ATOM 1318 C C . LEU A 1 168 ? 12.818 31.567 145.216 1.00 26.95 168 LEU A C 1
ATOM 1319 O O . LEU A 1 168 ? 13.655 30.983 145.915 1.00 27.04 168 LEU A O 1
ATOM 1324 N N . ASP A 1 169 ? 11.518 31.581 145.525 1.00 27.26 169 ASP A N 1
ATOM 1325 C CA . ASP A 1 169 ? 11.011 30.787 146.644 1.00 27.78 169 ASP A CA 1
ATOM 1326 C C . ASP A 1 169 ? 11.421 29.323 146.518 1.00 31.96 169 ASP A C 1
ATOM 1327 O O . ASP A 1 169 ? 11.941 28.729 147.468 1.00 32.22 169 ASP A O 1
ATOM 1332 N N . ILE A 1 170 ? 11.191 28.728 145.341 1.00 33.33 170 ILE A N 1
ATOM 1333 C CA . ILE A 1 170 ? 11.543 27.327 145.105 1.00 23.24 170 ILE A CA 1
ATOM 1334 C C . ILE A 1 170 ? 13.051 27.121 145.191 1.00 26.32 170 ILE A C 1
ATOM 1335 O O . ILE A 1 170 ? 13.521 26.071 145.646 1.00 30.47 170 ILE A O 1
ATOM 1340 N N . LEU A 1 171 ? 13.832 28.111 144.760 1.00 51.98 171 LEU A N 1
ATOM 1341 C CA . LEU A 1 171 ? 15.283 28.020 144.852 1.00 52.76 171 LEU A CA 1
ATOM 1342 C C . LEU A 1 171 ? 15.792 28.161 146.280 1.00 54.80 171 LEU A C 1
ATOM 1343 O O . LEU A 1 171 ? 16.973 27.897 146.526 1.00 54.74 171 LEU A O 1
ATOM 1348 N N . GLY A 1 172 ? 14.940 28.559 147.222 1.00 53.35 172 GLY A N 1
ATOM 1349 C CA . GLY A 1 172 ? 15.398 28.824 148.570 1.00 54.56 172 GLY A CA 1
ATOM 1350 C C . GLY A 1 172 ? 16.036 30.179 148.756 1.00 54.70 172 GLY A C 1
ATOM 1351 O O . GLY A 1 172 ? 16.813 30.366 149.698 1.00 56.29 172 GLY A O 1
ATOM 1352 N N . ILE A 1 173 ? 15.732 31.134 147.885 1.00 54.56 173 ILE A N 1
ATOM 1353 C CA . ILE A 1 173 ? 16.313 32.469 147.934 1.00 53.94 173 ILE A CA 1
ATOM 1354 C C . ILE A 1 173 ? 15.271 33.417 148.510 1.00 54.99 173 ILE A C 1
ATOM 1355 O O . ILE A 1 173 ? 14.188 33.583 147.935 1.00 52.29 173 ILE A O 1
ATOM 1360 N N . ASP A 1 174 ? 15.593 34.023 149.654 1.00 54.82 174 ASP A N 1
ATOM 1361 C CA . ASP A 1 174 ? 14.699 34.985 150.286 1.00 56.19 174 ASP A CA 1
ATOM 1362 C C . ASP A 1 174 ? 14.508 36.204 149.394 1.00 54.17 174 ASP A C 1
ATOM 1363 O O . ASP A 1 174 ? 15.470 36.748 148.845 1.00 56.55 174 ASP A O 1
ATOM 1368 N N . ASN A 1 175 ? 13.260 36.648 149.268 1.00 53.33 175 ASN A N 1
ATOM 1369 C CA . ASN A 1 175 ? 12.959 37.807 148.440 1.00 53.07 175 ASN A CA 1
ATOM 1370 C C . ASN A 1 175 ? 11.658 38.442 148.911 1.00 57.42 175 ASN A C 1
ATOM 1371 O O . ASN A 1 175 ? 10.834 37.802 149.573 1.00 52.90 175 ASN A O 1
ATOM 1376 N N . SER A 1 176 ? 11.485 39.711 148.549 1.00 53.50 176 SER A N 1
ATOM 1377 C CA . SER A 1 176 ? 10.248 40.449 148.771 1.00 56.07 176 SER A CA 1
ATOM 1378 C C . SER A 1 176 ? 9.693 40.979 147.452 1.00 57.80 176 SER A C 1
ATOM 1379 O O . SER A 1 176 ? 9.154 42.086 147.380 1.00 64.28 176 SER A O 1
ATOM 1382 N N . LEU A 1 177 ? 9.817 40.179 146.389 1.00 52.54 177 LEU A N 1
ATOM 1383 C CA . LEU A 1 177 ? 9.436 40.621 145.051 1.00 55.42 177 LEU A CA 1
ATOM 1384 C C . LEU A 1 177 ? 7.928 40.777 144.877 1.00 57.37 177 LEU A C 1
ATOM 1385 O O . LEU A 1 177 ? 7.495 41.485 143.960 1.00 57.98 177 LEU A O 1
ATOM 1390 N N . PHE A 1 178 ? 7.119 40.132 145.711 1.00 54.18 178 PHE A N 1
ATOM 1391 C CA . PHE A 1 178 ? 5.673 40.217 145.567 1.00 53.89 178 PHE A CA 1
ATOM 1392 C C . PHE A 1 178 ? 5.027 40.265 146.942 1.00 53.85 178 PHE A C 1
ATOM 1393 O O . PHE A 1 178 ? 5.605 39.827 147.941 1.00 56.17 178 PHE A O 1
ATOM 1401 N N . LYS A 1 179 ? 3.820 40.825 146.984 1.00 59.06 179 LYS A N 1
ATOM 1402 C CA . LYS A 1 179 ? 3.029 40.848 148.210 1.00 66.03 179 LYS A CA 1
ATOM 1403 C C . LYS A 1 179 ? 2.452 39.458 148.445 1.00 61.10 179 LYS A C 1
ATOM 1404 O O . LYS A 1 179 ? 1.583 39.004 147.694 1.00 59.99 179 LYS A O 1
ATOM 1410 N N . ARG A 1 180 ? 2.938 38.778 149.479 1.00 56.32 180 ARG A N 1
ATOM 1411 C CA . ARG A 1 180 ? 2.556 37.399 149.726 1.00 57.18 180 ARG A CA 1
ATOM 1412 C C . ARG A 1 180 ? 1.105 37.328 150.202 1.00 63.36 180 ARG A C 1
ATOM 1413 O O . ARG A 1 180 ? 0.441 38.345 150.427 1.00 58.63 180 ARG A O 1
ATOM 1421 N N . TRP A 1 181 ? 0.607 36.096 150.346 1.00 59.52 181 TRP A N 1
ATOM 1422 C CA . TRP A 1 181 ? -0.816 35.891 150.602 1.00 60.87 181 TRP A CA 1
ATOM 1423 C C . TRP A 1 181 ? -1.242 36.526 151.923 1.00 71.65 181 TRP A C 1
ATOM 1424 O O . TRP A 1 181 ? -2.259 37.227 151.989 1.00 72.50 181 TRP A O 1
ATOM 1435 N N . GLY A 1 182 ? -0.461 36.322 152.982 1.00 80.59 182 GLY A N 1
ATOM 1436 C CA . GLY A 1 182 ? -0.761 36.965 154.250 1.00 93.79 182 GLY A CA 1
ATOM 1437 C C . GLY A 1 182 ? -0.573 38.471 154.223 1.00 98.96 182 GLY A C 1
ATOM 1438 O O . GLY A 1 182 ? -0.745 39.142 155.246 1.00 101.01 182 GLY A O 1
ATOM 1439 N N . THR A 1 183 ? -0.230 39.003 153.049 1.00 98.82 183 THR A N 1
ATOM 1440 C CA . THR A 1 183 ? 0.066 40.418 152.833 1.00 91.72 183 THR A CA 1
ATOM 1441 C C . THR A 1 183 ? 1.215 40.868 153.725 1.00 91.47 183 THR A C 1
ATOM 1442 O O . THR A 1 183 ? 2.364 40.482 153.502 1.00 87.23 183 THR A O 1
#

InterPro domains:
  IPR003382 Flavoprotein [PF02441] (1-170)
  IPR004507 Flavin prenyltransferase UbiX-like [MF_01984] (1-183)
  IPR004507 Flavin prenyltransferase UbiX-like [PTHR43374] (128-183)
  IPR004507 Flavin prenyltransferase UbiX-like [TIGR00421] (2-181)
  IPR036551 Flavin prenyltransferase-like [G3DSA:3.40.50.1950] (1-184)
  IPR036551 Flavin prenyltransferase-like [SSF52507] (1-182)

CATH classification: 3.40.50.1950

Foldseek 3Di:
DEEEEEEEQDPDCVLVQVLLQVCQPPYQYEYEYAPNRQVNCCVVVVDGCVVSVVSHNYYDYFAPCVPPLLDLVDDGAEYEYPAAELVLLLCLLVVVSNTSNSSNSVSCLVVVHAYEYAYEDPPDDPSSVVSLVSVVVSPYHYHHLDFDCLLPDPDPQQSSLRSSCVVCVVVVHDDDSTDDNVD

B-factor: mean 36.28, std 18.45, range [3.43, 101.01]

Organism: Methanocaldococcus jannaschii (strain ATCC 43067 / DSM 2661 / JAL-1 / JCM 10045 / NBRC 100440) (NCBI:txid243232)

Sequence (183 aa):
MKIIVCITGASGVIYAKRLLEVLKDRAEVNLIISNSAKKIIKEELDIDWKEIKKLATDYYENDDFFSPLASGSNKFDAVVVVPCSMKTL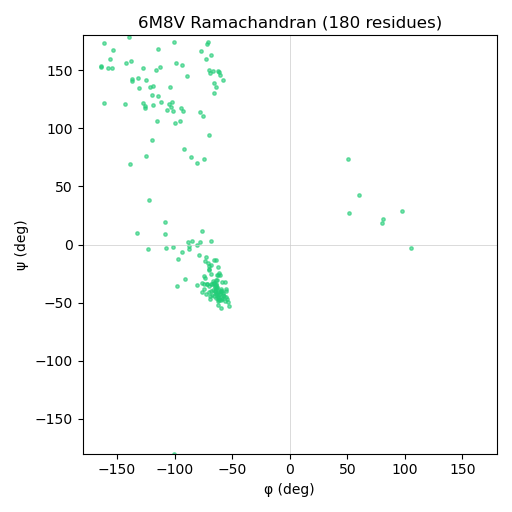SAIANGYSANLIVRVCDIALKERRKLIIMPPREMPFNSIHLENMLKLSNLGAIVMPPIPAFYNKPKNVNDIINFVVGRVLDILGIDNSLFKRWGT

Secondary structure (DSSP, 8-state):
-EEEEEE-SSS-HHHHHHHHHHTTTTSEEEEEE-HHHHHHHHHHHSS-THHHHTTSSEEEETT-TTSGGGSTTS--SEEEEEEE-HHHHHHHHHT---SHHHHHHHHHHHTT-EEEEEE--SS--HHHHHHHHHHHHTT-EE-------TT---SHHHHHHHHHHHHHHHHT----SS--TT-